Protein AF-A0A0T9UV86-F1 (afdb_monomer_lite)

Foldseek 3Di:
DDPDPFDPWDKDWAPWDWDQFPVRFIWTKTWIAIDGVPDPGPDTWIWI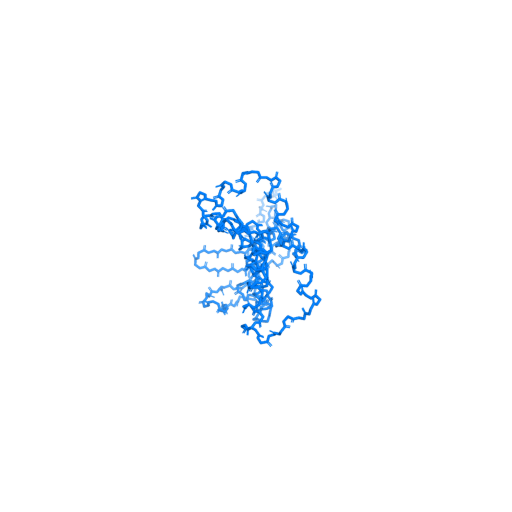DGPVDIQTRDPPDDLVSVLVVQCNCNVHHVSNVVSVVVLVVLLLLLVLLLQLLLCCLAVVDDNVVSLVRSVVSVCVVCVVVVHDDDPVNSVVSSVVSSVSNVVVVVPVVLSVVCNVDVVVSSVVSSVVSSSVVSNVVGD

Organism: Yersinia aleksiciae (NCBI:txid263819)

Structure (mmCIF, N/CA/C/O backbone):
data_AF-A0A0T9UV86-F1
#
_entry.id   AF-A0A0T9UV86-F1
#
loop_
_atom_site.group_PDB
_atom_site.id
_atom_site.type_symbol
_atom_site.label_atom_id
_atom_site.label_alt_id
_atom_site.label_comp_id
_atom_site.label_asym_id
_atom_site.label_entity_id
_atom_site.label_seq_id
_atom_site.pdbx_PDB_ins_code
_atom_site.Cartn_x
_atom_site.Cartn_y
_atom_site.Cartn_z
_atom_site.occupancy
_atom_site.B_iso_or_equiv
_atom_site.auth_seq_id
_atom_site.auth_comp_id
_atom_site.auth_asym_id
_atom_site.auth_atom_id
_atom_site.pdbx_PDB_model_num
ATOM 1 N N . MET A 1 1 ? 1.649 15.597 -60.915 1.00 35.09 1 MET A N 1
ATOM 2 C CA . MET A 1 1 ? 1.216 15.597 -59.502 1.00 35.09 1 MET A CA 1
ATOM 3 C C . MET A 1 1 ? 1.414 14.186 -58.968 1.00 35.09 1 MET A C 1
ATOM 5 O O . MET A 1 1 ? 0.863 13.268 -59.558 1.00 35.09 1 MET A O 1
ATOM 9 N N . ARG A 1 2 ? 2.261 13.985 -57.952 1.00 39.88 2 ARG A N 1
ATOM 10 C CA . ARG A 1 2 ? 2.257 12.760 -57.136 1.00 39.88 2 ARG A CA 1
ATOM 11 C C . ARG A 1 2 ? 1.697 13.168 -55.781 1.00 39.88 2 ARG A C 1
ATOM 13 O O . ARG A 1 2 ? 2.424 13.729 -54.970 1.00 39.88 2 ARG A O 1
ATOM 20 N N . GLU A 1 3 ? 0.402 12.968 -55.598 1.00 45.28 3 GLU A N 1
ATOM 21 C CA . GLU A 1 3 ? -0.202 12.941 -54.270 1.00 45.28 3 GLU A CA 1
ATOM 22 C C . GLU A 1 3 ? 0.056 11.565 -53.642 1.00 45.28 3 GLU A C 1
ATOM 24 O O . GLU A 1 3 ? -0.006 10.547 -54.330 1.00 45.28 3 GLU A O 1
ATOM 29 N N . GLY A 1 4 ? 0.339 11.553 -52.337 1.00 51.69 4 GLY A N 1
ATOM 30 C CA . GLY A 1 4 ? 0.029 10.417 -51.469 1.00 51.69 4 GLY A CA 1
ATOM 31 C C . GLY A 1 4 ? 1.029 9.260 -51.416 1.00 51.69 4 GLY A C 1
ATOM 32 O O . GLY A 1 4 ? 0.649 8.121 -51.658 1.00 51.69 4 GLY A O 1
ATOM 33 N N . MET A 1 5 ? 2.277 9.496 -51.002 1.00 49.81 5 MET A N 1
ATOM 34 C CA . MET A 1 5 ? 2.960 8.475 -50.195 1.00 49.81 5 MET A CA 1
ATOM 35 C C . MET A 1 5 ? 2.739 8.839 -48.729 1.00 49.81 5 MET A C 1
ATOM 37 O O . MET A 1 5 ? 3.365 9.768 -48.225 1.00 49.81 5 MET A O 1
ATOM 41 N N . GLN A 1 6 ? 1.808 8.143 -48.072 1.00 52.91 6 GLN A N 1
ATOM 42 C CA . GLN A 1 6 ? 1.674 8.204 -46.617 1.00 52.91 6 GLN A CA 1
ATOM 43 C C . GLN A 1 6 ? 3.008 7.781 -45.997 1.00 52.91 6 GLN A C 1
ATOM 45 O O . GLN A 1 6 ? 3.562 6.745 -46.373 1.00 52.91 6 GLN A O 1
ATOM 50 N N . ASN A 1 7 ? 3.543 8.589 -45.077 1.00 55.53 7 ASN A N 1
ATOM 51 C CA . ASN A 1 7 ? 4.762 8.226 -44.360 1.00 55.53 7 ASN A CA 1
ATOM 52 C C . ASN A 1 7 ? 4.528 6.888 -43.634 1.00 55.53 7 ASN A C 1
ATOM 54 O O . ASN A 1 7 ? 3.591 6.799 -42.834 1.00 55.53 7 ASN A O 1
ATOM 58 N N . PRO A 1 8 ? 5.340 5.846 -43.889 1.00 60.06 8 PRO A N 1
ATOM 59 C CA . PRO A 1 8 ? 5.166 4.564 -43.227 1.00 60.06 8 PRO A CA 1
ATOM 60 C C . PRO A 1 8 ? 5.366 4.737 -41.721 1.00 60.06 8 PRO A C 1
ATOM 62 O O . PRO A 1 8 ? 6.323 5.381 -41.280 1.00 60.06 8 PRO A O 1
ATOM 65 N N . LYS A 1 9 ? 4.465 4.143 -40.929 1.00 69.19 9 LYS A N 1
ATOM 66 C CA . LYS A 1 9 ? 4.602 4.090 -39.472 1.00 69.19 9 LYS A CA 1
ATOM 67 C C . LYS A 1 9 ? 5.958 3.471 -39.132 1.00 69.19 9 LYS A C 1
ATOM 69 O O . LYS A 1 9 ? 6.187 2.299 -39.426 1.00 69.19 9 LYS A O 1
ATOM 74 N N . THR A 1 10 ? 6.844 4.249 -38.526 1.00 73.88 10 THR A N 1
ATOM 75 C CA . THR A 1 10 ? 8.183 3.797 -38.143 1.00 73.88 10 THR A CA 1
ATOM 76 C C . THR A 1 10 ? 8.214 3.582 -36.637 1.00 73.88 10 THR A C 1
ATOM 78 O O . THR A 1 10 ? 7.784 4.444 -35.874 1.00 73.88 10 THR A O 1
ATOM 81 N N . VAL A 1 11 ? 8.690 2.412 -36.207 1.00 80.00 11 VAL A N 1
ATOM 82 C CA . VAL A 1 11 ? 8.881 2.079 -34.791 1.00 80.00 11 VAL A CA 1
ATOM 83 C C . VAL A 1 11 ? 10.372 1.907 -34.543 1.00 80.00 11 VAL A C 1
ATOM 85 O O . VAL A 1 11 ? 11.020 1.075 -35.173 1.00 80.00 11 VAL A O 1
ATOM 88 N N . GLU A 1 12 ? 10.917 2.698 -33.628 1.00 85.75 12 GLU A N 1
ATOM 89 C CA . GLU A 1 12 ? 12.321 2.641 -33.236 1.00 85.75 12 GLU A CA 1
ATOM 90 C C . GLU A 1 12 ? 12.443 2.235 -31.774 1.00 85.75 12 GLU A C 1
ATOM 92 O O . GLU A 1 12 ? 11.820 2.846 -30.910 1.00 85.75 12 GLU A O 1
ATOM 97 N N . TYR A 1 13 ? 13.305 1.262 -31.490 1.00 87.25 13 TYR A N 1
ATOM 98 C CA . TYR A 1 13 ? 13.643 0.860 -30.129 1.00 87.25 13 TYR A CA 1
ATOM 99 C C . TYR A 1 13 ? 15.094 1.204 -29.809 1.00 87.25 13 TYR A C 1
ATOM 101 O O . TYR A 1 13 ? 15.971 1.086 -30.667 1.00 87.25 13 TYR A O 1
ATOM 109 N N . ARG A 1 14 ? 15.365 1.613 -28.567 1.00 90.81 14 ARG A N 1
ATOM 110 C CA . ARG A 1 14 ? 16.724 1.864 -28.064 1.00 90.81 14 ARG A CA 1
ATOM 111 C C . ARG A 1 14 ? 16.861 1.437 -26.610 1.00 90.81 14 ARG A C 1
ATOM 113 O O . ARG A 1 14 ? 15.871 1.353 -25.886 1.00 90.81 14 ARG A O 1
ATOM 120 N N . SER A 1 15 ? 18.109 1.205 -26.197 1.00 88.12 15 SER A N 1
ATOM 121 C CA . SER A 1 15 ? 18.471 0.861 -24.815 1.00 88.12 15 SER A CA 1
ATOM 122 C C . SER A 1 15 ? 17.723 -0.367 -24.281 1.00 88.12 15 SER A C 1
ATOM 124 O O . SER A 1 15 ? 17.324 -0.375 -23.121 1.00 88.12 15 SER A O 1
ATOM 126 N N . ILE A 1 16 ? 17.511 -1.377 -25.136 1.00 92.38 16 ILE A N 1
ATOM 127 C CA . ILE A 1 16 ? 16.833 -2.614 -24.743 1.00 92.38 16 ILE A CA 1
ATOM 128 C C . ILE A 1 16 ? 17.744 -3.402 -23.801 1.00 92.38 16 ILE A C 1
ATOM 130 O O . ILE A 1 16 ? 18.878 -3.720 -24.157 1.00 92.38 16 ILE A O 1
ATOM 134 N N . THR A 1 17 ? 17.237 -3.727 -22.619 1.00 94.56 17 THR A N 1
ATOM 135 C CA . THR A 1 17 ? 17.912 -4.573 -21.637 1.00 94.56 17 THR A CA 1
ATOM 136 C C . THR A 1 17 ? 16.894 -5.433 -20.912 1.00 94.56 17 THR A C 1
ATOM 138 O O . THR A 1 17 ? 15.779 -4.993 -20.643 1.00 94.56 17 THR A O 1
ATOM 141 N N . GLU A 1 18 ? 17.286 -6.646 -20.552 1.00 95.12 18 GLU A N 1
ATOM 142 C CA . GLU A 1 18 ? 16.517 -7.454 -19.613 1.00 95.12 18 GLU A CA 1
ATOM 143 C C . GLU A 1 18 ? 16.897 -7.071 -18.184 1.00 95.12 18 GLU A C 1
ATOM 145 O O . GLU A 1 18 ? 18.075 -6.888 -17.860 1.00 95.12 18 GLU A O 1
ATOM 150 N N . VAL A 1 19 ? 15.892 -6.923 -17.329 1.00 93.88 19 VAL A N 1
ATOM 151 C CA . VAL A 1 19 ? 16.042 -6.630 -15.906 1.00 93.88 19 VAL A CA 1
ATOM 152 C C . VAL A 1 19 ? 15.172 -7.603 -15.137 1.00 93.88 19 VAL A C 1
ATOM 154 O O . VAL A 1 19 ? 13.998 -7.762 -15.438 1.00 93.88 19 VAL A O 1
ATOM 157 N N . THR A 1 20 ? 15.742 -8.253 -14.127 1.00 93.62 20 THR A N 1
ATOM 158 C CA . THR A 1 20 ? 14.957 -9.022 -13.156 1.00 93.62 20 THR A CA 1
ATOM 159 C C . THR A 1 20 ? 14.763 -8.169 -11.916 1.00 93.62 20 THR A C 1
ATOM 161 O O . THR A 1 20 ? 15.749 -7.737 -11.306 1.00 93.62 20 THR A O 1
ATOM 164 N N . ASN A 1 21 ? 13.505 -7.900 -11.582 1.00 92.44 21 ASN A N 1
ATOM 165 C CA . ASN A 1 21 ? 13.144 -7.105 -10.418 1.00 92.44 21 ASN A CA 1
ATOM 166 C C . ASN A 1 21 ? 13.374 -7.896 -9.115 1.00 92.44 21 ASN A C 1
ATOM 168 O O . ASN A 1 21 ? 13.683 -9.091 -9.114 1.00 92.44 21 ASN A O 1
ATOM 172 N N . SER A 1 22 ? 13.213 -7.235 -7.976 1.00 90.31 22 SER A N 1
ATOM 173 C CA . SER A 1 22 ? 13.389 -7.824 -6.643 1.00 90.31 22 SER A CA 1
ATOM 174 C C . SER A 1 22 ? 12.413 -8.962 -6.319 1.00 90.31 22 SER A C 1
ATOM 176 O O . SER A 1 22 ? 12.696 -9.758 -5.425 1.00 90.31 22 SER A O 1
ATOM 178 N N . THR A 1 23 ? 11.304 -9.085 -7.056 1.00 88.75 23 THR A N 1
ATOM 179 C CA . THR A 1 23 ? 10.340 -10.193 -6.924 1.00 88.75 23 THR A CA 1
ATOM 180 C C . THR A 1 23 ? 10.654 -11.392 -7.822 1.00 88.75 23 THR A C 1
ATOM 182 O O . THR A 1 23 ? 9.964 -12.405 -7.740 1.00 88.75 23 THR A O 1
ATOM 185 N N . GLY A 1 24 ? 11.704 -11.312 -8.647 1.00 90.00 24 GLY A N 1
ATOM 186 C CA . GLY A 1 24 ? 12.115 -12.383 -9.558 1.00 90.00 24 GLY A CA 1
ATOM 187 C C . GLY A 1 24 ? 11.412 -12.368 -10.917 1.00 90.00 24 GLY A C 1
ATOM 188 O O . GLY A 1 24 ? 11.592 -13.303 -11.691 1.00 90.00 24 GLY A O 1
ATOM 189 N N . GLU A 1 25 ? 10.638 -11.327 -11.228 1.00 91.56 25 GLU A N 1
ATOM 190 C CA . GLU A 1 25 ? 10.015 -11.158 -12.540 1.00 91.56 25 GLU A CA 1
ATOM 191 C C . GLU A 1 25 ? 10.989 -10.470 -13.506 1.00 91.56 25 GLU A C 1
ATOM 193 O O . GLU A 1 25 ? 11.594 -9.444 -13.177 1.00 91.56 25 GLU A O 1
ATOM 198 N N . THR A 1 26 ? 11.154 -11.048 -14.698 1.00 94.00 26 THR A N 1
ATOM 199 C CA . THR A 1 26 ? 12.033 -10.519 -15.745 1.00 94.00 26 THR A CA 1
ATOM 200 C C . THR A 1 26 ? 11.249 -9.639 -16.715 1.00 94.00 26 THR A C 1
ATOM 202 O O . THR A 1 26 ? 10.304 -10.088 -17.359 1.00 94.00 26 THR A O 1
ATOM 205 N N . PHE A 1 27 ? 11.693 -8.393 -16.854 1.00 94.06 27 PHE A N 1
ATOM 206 C CA . PHE A 1 27 ? 11.168 -7.404 -17.784 1.00 94.06 27 PHE A CA 1
ATOM 207 C C . PHE A 1 27 ? 12.191 -7.081 -18.870 1.00 94.06 27 PHE A C 1
ATOM 209 O O . PHE A 1 27 ? 13.369 -6.859 -18.592 1.00 94.06 27 PHE A O 1
ATOM 216 N N . VAL A 1 28 ? 11.726 -6.972 -20.110 1.00 94.62 28 VAL A N 1
ATOM 217 C CA . VAL A 1 28 ? 12.435 -6.283 -21.187 1.00 94.62 28 VAL A CA 1
ATOM 218 C C . VAL A 1 28 ? 12.139 -4.793 -21.050 1.00 94.62 28 VAL A C 1
ATOM 220 O O . VAL A 1 28 ? 11.017 -4.341 -21.277 1.00 94.62 28 VAL A O 1
ATOM 223 N N . CYS A 1 29 ? 13.156 -4.036 -20.671 1.00 94.19 29 CYS A N 1
ATOM 224 C CA . CYS A 1 29 ? 13.120 -2.593 -20.509 1.00 94.19 29 CYS A CA 1
ATOM 225 C C . CYS A 1 29 ? 13.720 -1.919 -21.737 1.00 94.19 29 CYS A C 1
ATOM 227 O O . CYS A 1 29 ? 14.690 -2.415 -22.307 1.00 94.19 29 CYS A O 1
ATOM 229 N N . GLY A 1 30 ? 13.216 -0.753 -22.116 1.00 92.44 30 GLY A N 1
ATOM 230 C CA . GLY A 1 30 ? 13.852 0.049 -23.153 1.00 92.44 30 GLY A CA 1
ATOM 231 C C . GLY A 1 30 ? 13.129 1.358 -23.380 1.00 92.44 30 GLY A C 1
ATOM 232 O O . GLY A 1 30 ? 12.333 1.802 -22.554 1.00 92.44 30 GLY A O 1
ATOM 233 N N . LYS A 1 31 ? 13.403 1.987 -24.519 1.00 90.44 31 LYS A N 1
ATOM 234 C CA . LYS A 1 31 ? 12.606 3.108 -25.007 1.00 90.44 31 LYS A CA 1
ATOM 235 C C . LYS A 1 31 ? 12.118 2.835 -26.415 1.00 90.44 31 LYS A C 1
ATOM 237 O O . LYS A 1 31 ? 12.865 2.278 -27.221 1.00 90.44 31 LYS A O 1
ATOM 242 N N . VAL A 1 32 ? 10.894 3.248 -26.708 1.00 87.62 32 VAL A N 1
ATOM 243 C CA . VAL A 1 32 ? 10.278 3.140 -28.029 1.00 87.62 32 VAL A CA 1
ATOM 244 C C . VAL A 1 32 ? 9.909 4.527 -28.539 1.00 87.62 32 VAL A C 1
ATOM 246 O O . VAL A 1 32 ? 9.567 5.410 -27.761 1.00 87.62 32 VAL A O 1
ATOM 249 N N . ARG A 1 33 ? 9.986 4.725 -29.848 1.00 84.88 33 ARG A N 1
ATOM 250 C CA . ARG A 1 33 ? 9.438 5.888 -30.543 1.00 84.88 33 ARG A CA 1
ATOM 251 C C . ARG A 1 33 ? 8.598 5.402 -31.713 1.00 84.88 33 ARG A C 1
ATOM 253 O O . ARG A 1 33 ? 9.043 4.521 -32.448 1.00 84.88 33 ARG A O 1
ATOM 260 N N . ILE A 1 34 ? 7.411 5.976 -31.891 1.00 77.25 34 ILE A N 1
ATOM 261 C CA . ILE A 1 34 ? 6.492 5.638 -32.981 1.00 77.25 34 ILE A CA 1
ATOM 262 C C . ILE A 1 34 ? 6.202 6.911 -33.781 1.00 77.25 34 ILE A C 1
ATOM 264 O O . ILE A 1 34 ? 5.578 7.823 -33.256 1.00 77.25 34 ILE A O 1
ATOM 268 N N . THR A 1 35 ? 6.615 6.968 -35.049 1.00 72.50 35 THR A N 1
ATOM 269 C CA . THR A 1 35 ? 6.365 8.112 -35.946 1.00 72.50 35 THR A CA 1
ATOM 270 C C . THR A 1 35 ? 5.416 7.729 -37.093 1.00 72.50 35 THR A C 1
ATOM 272 O O . THR A 1 35 ? 5.603 6.692 -37.727 1.00 72.50 35 THR A O 1
ATOM 275 N N . GLY A 1 36 ? 4.380 8.536 -37.367 1.00 66.19 36 GLY A N 1
ATOM 276 C CA . GLY A 1 36 ? 3.383 8.339 -38.440 1.00 66.19 36 GLY A CA 1
ATOM 277 C C . GLY A 1 36 ? 2.294 9.433 -38.485 1.00 66.19 36 GLY A C 1
ATOM 278 O O . GLY A 1 36 ? 2.266 10.311 -37.624 1.00 66.19 36 GLY A O 1
ATOM 279 N N . GLU A 1 37 ? 1.389 9.403 -39.479 1.00 50.59 37 GLU A N 1
ATOM 280 C CA . GLU A 1 37 ? 0.230 10.322 -39.523 1.00 50.59 37 GLU A CA 1
ATOM 281 C C . GLU A 1 37 ? -0.612 10.145 -38.245 1.00 50.59 37 GLU A C 1
ATOM 283 O O . GLU A 1 37 ? -1.088 9.048 -37.955 1.00 50.59 37 GLU A O 1
ATOM 288 N N . ASN A 1 38 ? -0.766 11.230 -37.479 1.00 52.84 38 ASN A N 1
ATOM 289 C CA . ASN A 1 38 ? -1.413 11.326 -36.159 1.00 52.84 38 ASN A CA 1
ATOM 290 C C . ASN A 1 38 ? -0.590 10.903 -34.923 1.00 52.84 38 ASN A C 1
ATOM 292 O O . ASN A 1 38 ? -1.129 10.959 -33.819 1.00 52.84 38 ASN A O 1
ATOM 296 N N . SER A 1 39 ? 0.697 10.542 -35.034 1.00 52.81 39 SER A N 1
ATOM 297 C CA . SER A 1 39 ? 1.534 10.347 -33.835 1.00 52.81 39 SER A CA 1
ATOM 298 C C . SER A 1 39 ? 2.063 11.693 -33.327 1.00 52.81 39 SER A C 1
ATOM 300 O O . SER A 1 39 ? 2.908 12.308 -33.977 1.00 52.81 39 SER A O 1
ATOM 302 N N . GLN A 1 40 ? 1.592 12.152 -32.166 1.00 53.91 40 GLN A N 1
ATOM 303 C CA . GLN A 1 40 ? 2.123 13.358 -31.512 1.00 53.91 40 GLN A CA 1
ATOM 304 C C . GLN A 1 40 ? 3.459 13.113 -30.783 1.00 53.91 40 GLN A C 1
ATOM 306 O O . GLN A 1 40 ? 4.128 14.066 -30.391 1.00 53.91 40 GLN A O 1
ATOM 311 N N . GLU A 1 41 ? 3.882 11.856 -30.623 1.00 57.72 41 GLU A N 1
ATOM 312 C CA . GLU A 1 41 ? 5.073 11.504 -29.846 1.00 57.72 41 GLU A CA 1
ATOM 313 C C . GLU A 1 41 ? 6.339 11.474 -30.720 1.00 57.72 41 GLU A C 1
ATOM 315 O O . GLU A 1 41 ? 6.679 10.476 -31.355 1.00 57.72 41 GLU A O 1
ATOM 320 N N . ALA A 1 42 ? 7.062 12.597 -30.752 1.00 62.12 42 ALA A N 1
ATOM 321 C CA . ALA A 1 42 ? 8.379 12.697 -31.392 1.00 62.12 42 ALA A CA 1
ATOM 322 C C . ALA A 1 42 ? 9.524 12.112 -30.532 1.00 62.12 42 ALA A C 1
ATOM 324 O O . ALA A 1 42 ? 10.641 11.916 -31.030 1.00 62.12 42 ALA A O 1
ATOM 325 N N . ASP A 1 43 ? 9.243 11.809 -29.262 1.00 75.38 43 ASP A N 1
ATOM 326 C CA . ASP A 1 43 ? 10.223 11.410 -28.257 1.00 75.38 43 ASP A CA 1
ATOM 327 C C . ASP A 1 43 ? 10.246 9.899 -27.999 1.00 75.38 43 ASP A C 1
ATOM 329 O O . ASP A 1 43 ? 9.313 9.155 -28.289 1.00 75.38 43 ASP A O 1
ATOM 333 N N . PHE A 1 44 ? 11.368 9.437 -27.447 1.00 83.88 44 PHE A N 1
ATOM 334 C CA . PHE A 1 44 ? 11.522 8.066 -26.975 1.00 83.88 44 PHE A CA 1
ATOM 335 C C . PHE A 1 44 ? 10.849 7.901 -25.608 1.00 83.88 44 PHE A C 1
ATOM 337 O O . PHE A 1 44 ? 11.387 8.374 -24.602 1.00 83.88 44 PHE A O 1
ATOM 344 N N . ILE A 1 45 ? 9.733 7.176 -25.558 1.00 86.31 45 ILE A N 1
ATOM 345 C CA . ILE A 1 45 ? 9.030 6.845 -24.315 1.00 86.31 45 ILE A CA 1
ATOM 346 C C . ILE A 1 45 ? 9.606 5.564 -23.694 1.00 86.31 45 ILE A C 1
ATOM 348 O O . ILE A 1 45 ? 9.859 4.593 -24.417 1.00 86.31 45 ILE A O 1
ATOM 352 N N . PRO A 1 46 ? 9.860 5.523 -22.375 1.00 89.81 46 PRO A N 1
ATOM 353 C CA . PRO A 1 46 ? 10.251 4.289 -21.704 1.00 89.81 46 PRO 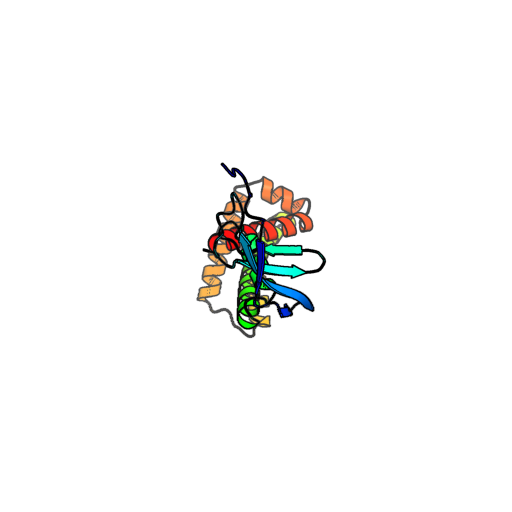A CA 1
ATOM 354 C C . PRO A 1 46 ? 9.171 3.212 -21.830 1.00 89.81 46 PRO A C 1
ATOM 356 O O . PRO A 1 46 ? 7.982 3.518 -21.835 1.00 89.81 46 PRO A O 1
ATOM 359 N N . PHE A 1 47 ? 9.570 1.947 -21.903 1.00 90.25 47 PHE A N 1
ATOM 360 C CA . PHE A 1 47 ? 8.646 0.823 -21.814 1.00 90.25 47 PHE A CA 1
ATOM 361 C C . PHE A 1 47 ? 9.232 -0.311 -20.977 1.00 90.25 47 PHE A C 1
ATOM 363 O O . PHE A 1 47 ? 10.452 -0.467 -20.879 1.00 90.25 47 PHE A O 1
ATOM 370 N N . ALA A 1 48 ? 8.338 -1.110 -20.406 1.00 92.69 48 ALA A N 1
ATOM 371 C CA . ALA A 1 48 ? 8.643 -2.379 -19.767 1.00 92.69 48 ALA A CA 1
ATOM 372 C C . ALA A 1 48 ? 7.685 -3.445 -20.299 1.00 92.69 48 ALA A C 1
ATOM 374 O O . ALA A 1 48 ? 6.474 -3.229 -20.337 1.00 92.69 48 ALA A O 1
ATOM 375 N N . TYR A 1 49 ? 8.217 -4.591 -20.704 1.00 91.31 49 TYR A N 1
ATOM 376 C CA . TYR A 1 49 ? 7.440 -5.721 -21.203 1.00 91.31 49 TYR A CA 1
ATOM 377 C C . TYR A 1 49 ? 7.818 -7.006 -20.463 1.00 91.31 49 TYR A C 1
ATOM 379 O O . TYR A 1 49 ? 8.992 -7.312 -20.299 1.00 91.31 49 TYR A O 1
ATOM 387 N N . THR A 1 50 ? 6.812 -7.765 -20.052 1.00 89.81 50 THR A N 1
ATOM 388 C CA . THR A 1 50 ? 6.885 -9.132 -19.513 1.00 89.81 50 THR A CA 1
ATOM 389 C C . THR A 1 50 ? 5.865 -9.984 -20.273 1.00 89.81 50 THR A C 1
ATOM 391 O O . THR A 1 50 ? 4.987 -9.447 -20.953 1.00 89.81 50 THR A O 1
ATOM 394 N N . GLN A 1 51 ? 5.920 -11.311 -20.144 1.00 80.44 51 GLN A N 1
ATOM 395 C CA . GLN A 1 51 ? 5.041 -12.245 -20.865 1.00 80.44 51 GLN A CA 1
ATOM 396 C C . GLN A 1 51 ? 3.540 -11.907 -20.745 1.00 80.44 51 GLN A C 1
ATOM 398 O O . GLN A 1 51 ? 2.758 -12.221 -21.643 1.00 80.44 51 GLN A O 1
ATOM 403 N N . HIS A 1 52 ? 3.130 -11.259 -19.653 1.00 79.81 52 HIS A N 1
ATOM 404 C CA . HIS A 1 52 ? 1.728 -10.970 -19.348 1.00 79.81 52 HIS A CA 1
ATOM 405 C C . HIS A 1 52 ? 1.354 -9.485 -19.410 1.00 79.81 52 HIS A C 1
ATOM 407 O O . HIS A 1 52 ? 0.189 -9.150 -19.198 1.00 79.81 52 HIS A O 1
ATOM 413 N N . LYS A 1 53 ? 2.310 -8.581 -19.658 1.00 82.62 53 LYS A N 1
ATOM 414 C CA . LYS A 1 53 ? 2.076 -7.143 -19.482 1.00 82.62 53 LYS A CA 1
ATOM 415 C C . LYS A 1 53 ? 3.055 -6.293 -20.278 1.00 82.62 53 LYS A C 1
ATOM 417 O O . LYS A 1 53 ? 4.246 -6.574 -20.322 1.00 82.62 53 LYS A O 1
ATOM 422 N N . THR A 1 54 ? 2.547 -5.208 -20.852 1.00 85.44 54 THR A N 1
ATOM 423 C CA . THR A 1 54 ? 3.364 -4.137 -21.435 1.00 85.44 54 THR A CA 1
ATOM 424 C C . THR A 1 54 ? 2.973 -2.821 -20.781 1.00 85.44 54 THR A C 1
ATOM 426 O O . THR A 1 54 ? 1.786 -2.551 -20.627 1.00 85.44 54 THR A O 1
ATOM 429 N N . ILE A 1 55 ? 3.958 -2.016 -20.394 1.00 85.88 55 ILE A N 1
ATOM 430 C CA . ILE A 1 55 ? 3.780 -0.703 -19.770 1.00 85.88 55 ILE A CA 1
ATOM 431 C C . ILE A 1 55 ? 4.571 0.311 -20.596 1.00 85.88 55 ILE A C 1
ATOM 433 O O . ILE A 1 55 ? 5.764 0.109 -20.810 1.00 85.88 55 ILE A O 1
ATOM 437 N N . TYR A 1 56 ? 3.931 1.394 -21.037 1.00 82.00 56 TYR A N 1
ATOM 438 C CA . TYR A 1 56 ? 4.563 2.488 -21.786 1.00 82.00 56 TYR A CA 1
ATOM 439 C C . TYR A 1 56 ? 4.518 3.769 -20.972 1.00 82.00 56 TYR A C 1
ATOM 441 O O . TYR A 1 56 ? 3.434 4.242 -20.691 1.00 82.00 56 TYR A O 1
ATOM 449 N N . VAL A 1 57 ? 5.653 4.366 -20.624 1.00 77.94 57 VAL A N 1
ATOM 450 C CA . VAL A 1 57 ? 5.719 5.589 -19.813 1.00 77.94 57 VAL A CA 1
ATOM 451 C C . VAL A 1 57 ? 5.574 6.833 -20.680 1.00 77.94 57 VAL A C 1
ATOM 453 O O . VAL A 1 57 ?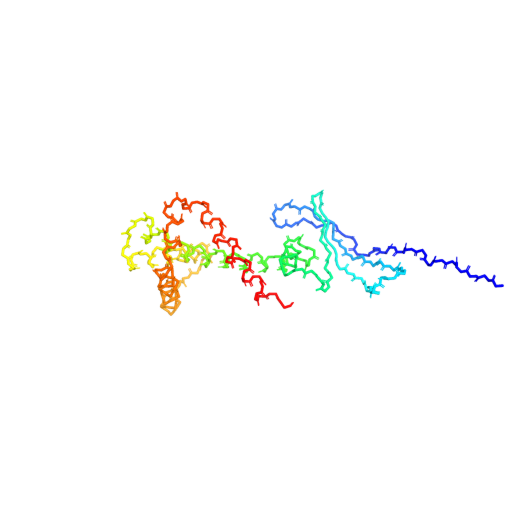 6.539 7.556 -20.919 1.00 77.94 57 VAL A O 1
ATOM 456 N N . SER A 1 58 ? 4.356 7.081 -21.157 1.00 73.88 58 SER A N 1
ATOM 457 C CA . SER A 1 58 ? 3.968 8.367 -21.742 1.00 73.88 58 SER A CA 1
ATOM 458 C C . SER A 1 58 ? 3.430 9.324 -20.668 1.00 73.88 58 SER A C 1
ATOM 460 O O . SER A 1 58 ? 3.191 8.942 -19.513 1.00 73.88 58 SER A O 1
ATOM 462 N N . SER A 1 59 ? 3.232 10.594 -21.036 1.00 65.50 59 SER A N 1
ATOM 463 C CA . SER A 1 59 ? 2.546 11.578 -20.184 1.00 65.50 59 SER A CA 1
ATOM 464 C C . SER A 1 59 ? 1.174 11.087 -19.722 1.00 65.50 59 SER A C 1
ATOM 466 O O . SER A 1 59 ? 0.776 11.382 -18.591 1.00 65.50 59 SER A O 1
ATOM 468 N N . ASP A 1 60 ? 0.521 10.293 -20.570 1.00 67.06 60 ASP A N 1
ATOM 469 C CA . ASP A 1 60 ? -0.887 9.913 -20.483 1.00 67.06 60 ASP A CA 1
ATOM 470 C C . ASP A 1 60 ? -1.126 8.676 -19.610 1.00 67.06 60 ASP A C 1
ATOM 472 O O . ASP A 1 60 ? -2.275 8.316 -19.357 1.00 67.06 60 ASP A O 1
ATOM 476 N N . LEU A 1 61 ? -0.060 8.040 -19.107 1.00 68.12 61 LEU A N 1
ATOM 477 C CA . LEU A 1 61 ? -0.197 6.965 -18.130 1.00 68.12 61 LEU A CA 1
ATOM 478 C C . LEU A 1 61 ? -0.939 7.430 -16.881 1.00 68.12 61 LEU A C 1
ATOM 480 O O . LEU A 1 61 ? -0.598 8.458 -16.273 1.00 68.12 61 LEU A O 1
ATOM 484 N N . SER A 1 62 ? -1.835 6.567 -16.404 1.00 77.31 62 SER A N 1
ATOM 485 C CA . SER A 1 62 ? -2.367 6.693 -15.055 1.00 77.31 62 SER A CA 1
ATOM 486 C C . SER A 1 62 ? -1.230 6.617 -14.032 1.00 77.31 62 SER A C 1
ATOM 488 O O . SER A 1 62 ? -0.186 5.983 -14.234 1.00 77.31 62 SER A O 1
ATOM 490 N N . LYS A 1 63 ? -1.416 7.255 -12.876 1.00 80.94 63 LYS A N 1
ATOM 491 C CA . LYS A 1 63 ? -0.414 7.203 -11.803 1.00 80.94 63 LYS A CA 1
ATOM 492 C C . LYS A 1 63 ? -0.203 5.775 -11.297 1.00 80.94 63 LYS A C 1
ATOM 494 O O . LYS A 1 63 ? 0.913 5.428 -10.920 1.00 80.94 63 LYS A O 1
ATOM 499 N N . ASN A 1 64 ? -1.227 4.926 -11.363 1.00 78.50 64 ASN A N 1
ATOM 500 C CA . ASN A 1 64 ? -1.096 3.499 -11.072 1.00 78.50 64 ASN A CA 1
ATOM 501 C C . ASN A 1 64 ? -0.136 2.802 -12.037 1.00 78.50 64 ASN A C 1
ATOM 503 O O . ASN A 1 64 ? 0.777 2.127 -11.578 1.00 78.50 64 ASN A O 1
ATOM 507 N N . GLU A 1 65 ? -0.244 3.032 -13.341 1.00 80.50 65 GLU A N 1
ATOM 508 C CA . GLU A 1 65 ? 0.688 2.440 -14.310 1.00 80.50 65 GLU A CA 1
ATOM 509 C C . GLU A 1 65 ? 2.116 2.979 -14.137 1.00 80.50 65 GLU A C 1
ATOM 511 O O . GLU A 1 65 ? 3.081 2.220 -14.232 1.00 80.50 65 GLU A O 1
ATOM 516 N N . LYS A 1 66 ? 2.277 4.264 -13.784 1.00 83.31 66 LYS A N 1
ATOM 517 C CA . LYS A 1 66 ? 3.590 4.833 -13.410 1.00 83.31 66 LYS A CA 1
ATOM 518 C C . LYS A 1 66 ? 4.161 4.164 -12.153 1.00 83.31 66 LYS A C 1
ATOM 520 O O . LYS A 1 66 ? 5.358 3.892 -12.081 1.00 83.31 66 LYS A O 1
ATOM 525 N N . SER A 1 67 ? 3.314 3.885 -11.161 1.00 84.75 67 SER A N 1
ATOM 526 C CA . SER A 1 67 ? 3.683 3.140 -9.951 1.00 84.75 67 SER A CA 1
ATOM 527 C C . SER A 1 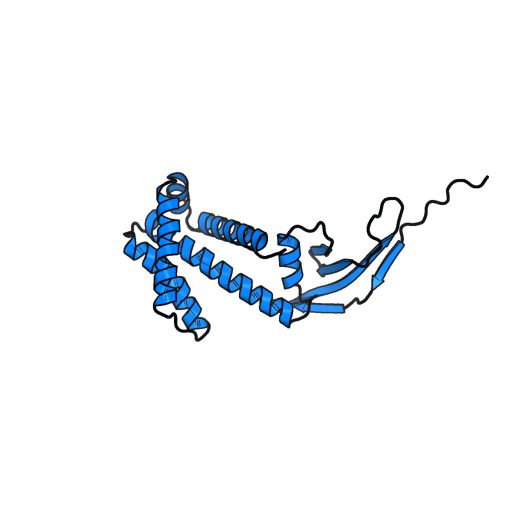67 ? 4.115 1.712 -10.280 1.00 84.75 67 SER A C 1
ATOM 529 O O . SER A 1 67 ? 5.111 1.237 -9.743 1.00 84.75 67 SER A O 1
ATOM 531 N N . GLU A 1 68 ? 3.406 1.032 -11.177 1.00 87.81 68 GLU A N 1
ATOM 532 C CA . GLU A 1 68 ? 3.745 -0.322 -11.609 1.00 87.81 68 GLU A CA 1
ATOM 533 C C . GLU A 1 68 ? 5.043 -0.355 -12.414 1.00 87.81 68 GLU A C 1
ATOM 535 O O . GLU A 1 68 ? 5.867 -1.237 -12.188 1.00 87.81 68 GLU A O 1
ATOM 540 N N . TYR A 1 69 ? 5.280 0.635 -13.279 1.00 89.50 69 TYR A N 1
ATOM 541 C CA . TYR A 1 69 ? 6.540 0.761 -14.007 1.00 89.50 69 TYR A CA 1
ATOM 542 C C . TYR A 1 69 ? 7.746 0.840 -13.060 1.00 89.50 69 TYR A C 1
ATOM 544 O O . TYR A 1 69 ? 8.745 0.157 -13.276 1.00 89.50 69 TYR A O 1
ATOM 552 N N . ARG A 1 70 ? 7.647 1.587 -11.953 1.00 90.00 70 ARG A N 1
ATOM 553 C CA . ARG A 1 70 ? 8.714 1.673 -10.934 1.00 90.00 70 ARG A CA 1
ATOM 554 C C . ARG A 1 70 ? 9.066 0.327 -10.292 1.00 90.00 70 ARG A C 1
ATOM 556 O O . ARG A 1 70 ? 10.181 0.166 -9.805 1.00 90.00 70 ARG A O 1
ATOM 563 N N . LEU A 1 71 ? 8.144 -0.638 -10.295 1.00 91.31 71 LEU A N 1
ATOM 564 C CA . LEU A 1 71 ? 8.343 -1.982 -9.729 1.00 91.31 71 LEU A CA 1
ATOM 565 C C . LEU A 1 71 ? 8.984 -2.972 -10.710 1.00 91.31 71 LEU A C 1
ATOM 567 O O . LEU A 1 71 ? 9.320 -4.090 -10.324 1.00 91.31 71 LEU A O 1
ATOM 571 N N . THR A 1 72 ? 9.171 -2.578 -11.969 1.00 92.06 72 THR A N 1
ATOM 572 C CA . THR A 1 72 ? 9.775 -3.433 -13.008 1.00 92.06 72 THR A CA 1
ATOM 573 C C . THR A 1 72 ? 11.299 -3.524 -12.901 1.00 92.06 72 THR A C 1
ATOM 575 O O . THR A 1 72 ? 11.912 -4.390 -13.517 1.00 92.06 72 THR A O 1
ATOM 578 N N . GLY A 1 73 ? 11.932 -2.611 -12.157 1.00 91.81 73 GLY A N 1
ATOM 579 C CA . GLY A 1 73 ? 13.389 -2.469 -12.115 1.00 91.81 73 GLY A CA 1
ATOM 580 C C . GLY A 1 73 ? 13.985 -1.698 -13.302 1.00 91.81 73 GLY A C 1
ATOM 581 O O . GLY A 1 73 ? 15.181 -1.405 -13.286 1.00 91.81 73 GLY A O 1
ATOM 582 N N . CYS A 1 74 ? 13.183 -1.300 -14.300 1.00 91.88 74 CYS A N 1
ATOM 583 C CA . CYS A 1 74 ? 13.664 -0.589 -15.492 1.00 91.88 74 CYS A CA 1
ATOM 584 C C . CYS A 1 74 ? 14.281 0.793 -15.198 1.00 91.88 74 CYS A C 1
ATOM 586 O O . CYS A 1 74 ? 15.085 1.288 -15.985 1.00 91.88 74 CYS A O 1
ATOM 588 N N . GLU A 1 75 ? 13.946 1.411 -14.060 1.00 90.56 75 GLU A N 1
ATOM 589 C CA . GLU A 1 75 ? 14.559 2.663 -13.576 1.00 90.56 75 GLU A CA 1
ATOM 590 C C . GLU A 1 75 ? 15.795 2.431 -12.687 1.00 90.56 75 GLU A C 1
ATOM 592 O O . GLU A 1 75 ? 16.315 3.366 -12.072 1.00 90.56 75 GLU A O 1
ATOM 597 N N . GLY A 1 76 ? 16.262 1.184 -12.601 1.00 91.75 76 GLY A N 1
ATOM 598 C CA . GLY A 1 76 ? 17.362 0.754 -11.749 1.00 91.75 76 GLY A CA 1
ATOM 599 C C . GLY A 1 76 ? 16.902 0.209 -10.396 1.00 91.75 76 GLY A C 1
ATOM 600 O O . GLY A 1 76 ? 15.861 0.584 -9.854 1.00 91.75 76 GLY A O 1
ATOM 601 N N . LYS A 1 77 ? 17.731 -0.673 -9.822 1.00 89.88 77 LYS A N 1
ATOM 602 C CA . LYS A 1 77 ? 17.444 -1.375 -8.559 1.00 89.88 77 LYS A CA 1
ATOM 603 C C . LYS A 1 77 ? 17.226 -0.433 -7.373 1.00 89.88 77 LYS A C 1
ATOM 605 O O . LYS A 1 77 ? 16.423 -0.734 -6.499 1.00 89.88 77 LYS A O 1
ATOM 610 N N . GLU A 1 78 ? 17.932 0.695 -7.326 1.00 90.75 78 GLU A N 1
ATOM 611 C CA . GLU A 1 78 ? 17.777 1.676 -6.243 1.00 90.75 78 GLU A CA 1
ATOM 612 C C . GLU A 1 78 ? 16.413 2.375 -6.297 1.00 90.75 78 GLU A C 1
ATOM 614 O O . GLU A 1 78 ? 15.745 2.502 -5.269 1.00 90.75 78 GLU A O 1
ATOM 619 N N . SER A 1 79 ? 15.973 2.771 -7.496 1.00 89.38 79 SER A N 1
ATOM 620 C CA . SER A 1 79 ? 14.652 3.365 -7.736 1.00 89.38 79 SER A CA 1
ATOM 621 C C . SER A 1 79 ? 13.539 2.384 -7.370 1.00 89.38 79 SER A C 1
ATOM 623 O O . SER A 1 79 ? 12.616 2.735 -6.633 1.00 89.38 79 SER A O 1
ATOM 625 N N . GLU A 1 80 ? 13.677 1.131 -7.808 1.00 93.38 80 GLU A N 1
ATOM 626 C CA . GLU A 1 80 ? 12.757 0.040 -7.488 1.00 93.38 80 GLU A CA 1
ATOM 627 C C . GLU A 1 80 ? 12.668 -0.193 -5.971 1.00 93.38 80 GLU A C 1
ATOM 629 O O . GLU A 1 80 ? 11.583 -0.151 -5.389 1.00 93.38 80 GLU A O 1
ATOM 634 N N . ALA A 1 81 ? 13.811 -0.360 -5.297 1.00 90.25 81 ALA A N 1
ATOM 635 C CA . ALA A 1 81 ? 13.873 -0.583 -3.854 1.00 90.25 81 ALA A CA 1
ATOM 636 C C . ALA A 1 81 ? 13.291 0.598 -3.055 1.00 90.25 81 ALA A C 1
ATOM 638 O O . ALA A 1 81 ? 12.570 0.401 -2.072 1.00 90.25 81 ALA A O 1
ATOM 639 N N . SER A 1 82 ? 13.565 1.832 -3.484 1.00 89.44 82 SER A N 1
ATOM 640 C CA . SER A 1 82 ? 12.992 3.046 -2.892 1.00 89.44 82 SER A CA 1
ATOM 641 C C . SER A 1 82 ? 11.466 3.083 -3.029 1.00 89.44 82 SER A C 1
ATOM 643 O O . SER A 1 82 ? 10.746 3.414 -2.075 1.00 89.44 82 SER A O 1
ATOM 645 N N . TRP A 1 83 ? 10.945 2.676 -4.189 1.00 90.56 83 TRP A N 1
ATOM 646 C CA . TRP A 1 83 ? 9.507 2.609 -4.418 1.00 90.56 83 TRP A CA 1
ATOM 647 C C . TRP A 1 83 ? 8.839 1.494 -3.605 1.00 90.56 83 TRP A C 1
ATOM 649 O O . TRP A 1 83 ? 7.841 1.755 -2.932 1.00 90.56 83 TRP A O 1
ATOM 659 N N . TYR A 1 84 ? 9.434 0.299 -3.538 1.00 89.06 84 TYR A N 1
ATOM 660 C CA . TYR A 1 84 ? 8.969 -0.779 -2.653 1.00 89.06 84 TYR A CA 1
ATOM 661 C C . TYR A 1 84 ? 8.912 -0.347 -1.190 1.00 89.06 84 TYR A C 1
ATOM 663 O O . TYR A 1 84 ? 7.932 -0.625 -0.495 1.00 89.06 84 TYR A O 1
ATOM 671 N N . LYS A 1 85 ? 9.930 0.373 -0.712 1.00 87.94 85 LYS A N 1
ATOM 672 C CA . LYS A 1 85 ? 9.946 0.912 0.653 1.00 87.94 85 LYS A CA 1
ATOM 673 C C . LYS A 1 85 ? 8.787 1.881 0.884 1.00 87.94 85 LYS A C 1
ATOM 675 O O . LYS A 1 85 ? 8.123 1.797 1.915 1.00 87.94 85 LYS A O 1
ATOM 680 N N . THR A 1 86 ? 8.525 2.765 -0.078 1.00 86.81 86 THR A N 1
ATOM 681 C CA . THR A 1 86 ? 7.384 3.693 -0.044 1.00 86.81 86 THR A CA 1
ATOM 682 C C . THR A 1 86 ? 6.056 2.941 0.047 1.00 86.81 86 THR A C 1
ATOM 684 O O . THR A 1 86 ? 5.256 3.220 0.939 1.00 86.81 86 THR A O 1
ATOM 687 N N . LEU A 1 87 ? 5.846 1.950 -0.823 1.00 87.25 87 LEU A N 1
ATOM 688 C CA . LEU A 1 87 ? 4.630 1.134 -0.831 1.00 87.25 87 LEU A CA 1
ATOM 689 C C . LEU A 1 87 ? 4.468 0.317 0.452 1.00 87.25 87 LEU A C 1
ATOM 691 O O . LEU A 1 87 ? 3.369 0.226 0.976 1.00 87.25 87 LEU A O 1
ATOM 695 N N . THR A 1 88 ? 5.556 -0.204 1.017 1.00 88.31 88 THR A N 1
ATOM 696 C CA . THR A 1 88 ? 5.507 -0.966 2.273 1.00 88.31 88 THR A CA 1
ATOM 697 C C . THR A 1 88 ? 5.052 -0.091 3.444 1.00 88.31 88 THR A C 1
ATOM 699 O O . THR A 1 88 ? 4.235 -0.514 4.264 1.00 88.31 88 THR A O 1
ATOM 702 N N . ILE A 1 89 ? 5.559 1.145 3.533 1.00 86.19 89 ILE A N 1
ATOM 703 C CA . ILE A 1 89 ? 5.133 2.110 4.560 1.00 86.19 89 ILE A CA 1
ATOM 704 C C . ILE A 1 89 ? 3.649 2.449 4.378 1.00 86.19 89 ILE A C 1
ATOM 706 O O . ILE A 1 89 ? 2.893 2.478 5.349 1.00 86.19 89 ILE A O 1
ATOM 710 N N . LEU A 1 90 ? 3.225 2.669 3.135 1.00 86.44 90 LEU A N 1
ATOM 711 C CA . LEU A 1 90 ? 1.832 2.935 2.799 1.00 86.44 90 LEU A CA 1
ATOM 712 C C . LEU A 1 90 ? 0.912 1.773 3.185 1.00 86.44 90 LEU A C 1
ATOM 714 O O . LEU A 1 90 ? -0.062 1.989 3.901 1.00 86.44 90 LEU A O 1
ATOM 718 N N . ASP A 1 91 ? 1.237 0.555 2.758 1.00 89.44 91 ASP A N 1
ATOM 719 C CA . ASP A 1 91 ? 0.454 -0.646 3.046 1.00 89.44 91 ASP A CA 1
ATOM 720 C C . ASP A 1 91 ? 0.344 -0.866 4.561 1.00 89.44 91 ASP A C 1
ATOM 722 O O . ASP A 1 91 ? -0.721 -1.225 5.063 1.00 89.44 91 ASP A O 1
ATOM 726 N N . THR A 1 92 ? 1.408 -0.558 5.313 1.00 91.12 92 THR A N 1
ATOM 727 C CA . THR A 1 92 ? 1.398 -0.583 6.784 1.00 91.12 92 THR A CA 1
ATOM 728 C C . THR A 1 92 ? 0.416 0.442 7.361 1.00 91.12 92 THR A C 1
ATOM 730 O O . THR A 1 92 ? -0.364 0.104 8.250 1.00 91.12 92 THR A O 1
ATOM 733 N N . ASN A 1 93 ? 0.396 1.675 6.844 1.00 89.06 93 ASN A N 1
ATOM 734 C CA . ASN A 1 93 ? -0.545 2.714 7.285 1.00 89.06 93 ASN A CA 1
ATOM 735 C C . ASN A 1 93 ? -2.001 2.344 6.976 1.00 89.06 93 ASN A C 1
ATOM 737 O O . ASN A 1 93 ? -2.872 2.483 7.837 1.00 89.06 93 ASN A O 1
ATOM 741 N N . CYS A 1 94 ? -2.264 1.842 5.768 1.00 92.00 94 CYS A N 1
ATOM 742 C CA . CYS A 1 94 ? -3.588 1.373 5.371 1.00 92.00 94 CYS A CA 1
ATOM 743 C C . CYS A 1 94 ? -4.037 0.198 6.254 1.00 92.00 94 CYS A C 1
ATOM 745 O O . CYS A 1 94 ? -5.171 0.167 6.733 1.00 92.00 94 CYS A O 1
ATOM 747 N N . LEU A 1 95 ? -3.132 -0.744 6.540 1.00 94.75 95 LEU A N 1
ATOM 748 C CA . LEU A 1 95 ? -3.414 -1.879 7.412 1.00 94.75 95 LEU A CA 1
ATOM 749 C C . LEU A 1 95 ? -3.698 -1.448 8.854 1.00 94.75 95 LEU A C 1
ATOM 751 O O . LEU A 1 95 ? -4.618 -1.992 9.456 1.00 94.75 95 LEU A O 1
ATOM 755 N N . ALA A 1 96 ? -2.963 -0.475 9.397 1.00 95.00 96 ALA A N 1
ATOM 756 C CA . ALA A 1 96 ? -3.217 0.071 10.731 1.00 95.00 96 ALA A CA 1
ATOM 757 C C . ALA A 1 96 ? -4.640 0.641 10.838 1.00 95.00 96 ALA A C 1
ATOM 759 O O . ALA A 1 96 ? -5.375 0.299 11.765 1.00 95.00 96 ALA A O 1
ATOM 760 N N . GLY A 1 97 ? -5.062 1.428 9.839 1.00 94.56 97 GLY A N 1
ATOM 761 C CA . GLY A 1 97 ? -6.431 1.937 9.741 1.00 94.56 97 GLY A CA 1
ATOM 762 C C . GLY A 1 97 ? -7.465 0.812 9.716 1.00 94.56 97 GLY A C 1
ATOM 763 O O . GLY A 1 97 ? -8.382 0.798 10.538 1.00 94.56 97 GLY A O 1
ATOM 764 N N . PHE A 1 98 ? -7.284 -0.176 8.835 1.00 95.69 98 PHE A N 1
ATOM 765 C CA . PHE A 1 98 ? -8.200 -1.312 8.749 1.00 95.69 98 PHE A CA 1
ATOM 766 C C . PHE A 1 98 ? -8.263 -2.122 10.052 1.00 95.69 98 PHE A C 1
ATOM 768 O O . PHE A 1 98 ? -9.350 -2.501 10.482 1.00 95.69 98 PHE A O 1
ATOM 775 N N . GLN A 1 99 ? -7.130 -2.369 10.717 1.00 96.81 99 GLN A N 1
ATOM 776 C CA . GLN A 1 99 ? -7.115 -3.114 11.979 1.00 96.81 99 GLN A CA 1
ATOM 777 C C . GLN A 1 99 ? -7.855 -2.377 13.093 1.00 96.81 99 GLN A C 1
ATOM 779 O O . GLN A 1 99 ? -8.561 -3.022 13.866 1.00 96.81 99 GLN A O 1
ATOM 784 N N . THR A 1 100 ? -7.780 -1.044 13.140 1.00 97.12 100 THR A N 1
ATOM 785 C CA . THR A 1 100 ? -8.627 -0.254 14.043 1.00 97.12 100 THR A CA 1
ATOM 786 C C . THR A 1 100 ? -10.109 -0.451 13.742 1.00 97.12 100 THR A C 1
ATOM 788 O O . THR A 1 100 ? -10.889 -0.715 14.657 1.00 97.12 100 THR A O 1
ATOM 791 N N . LEU A 1 101 ? -10.513 -0.388 12.473 1.00 96.31 101 LEU A N 1
ATOM 792 C CA . LEU A 1 101 ? -11.921 -0.552 12.101 1.00 96.31 101 LEU A CA 1
ATOM 793 C C . LEU A 1 101 ? -12.434 -1.973 12.365 1.00 96.31 101 LEU A C 1
ATOM 795 O O . LEU A 1 101 ? -13.513 -2.138 12.928 1.00 96.31 101 LEU A O 1
ATOM 799 N N . LYS A 1 102 ? -11.650 -3.002 12.032 1.00 96.38 102 LYS A N 1
ATOM 800 C CA . LYS A 1 102 ? -11.967 -4.409 12.313 1.00 96.38 102 LYS A CA 1
ATOM 801 C C . LYS A 1 102 ? -12.124 -4.657 13.811 1.00 96.38 102 LYS A C 1
ATOM 803 O O . LYS A 1 102 ? -13.114 -5.252 14.231 1.00 96.38 102 LYS A O 1
ATOM 808 N N . ALA A 1 103 ? -11.176 -4.177 14.613 1.00 97.19 103 ALA A N 1
ATOM 809 C CA . ALA A 1 103 ? -11.214 -4.304 16.065 1.00 97.19 103 ALA A CA 1
ATOM 810 C C . ALA A 1 103 ? -12.481 -3.674 16.667 1.00 97.19 103 ALA A C 1
ATOM 812 O O . ALA A 1 103 ? -13.087 -4.242 17.574 1.00 97.19 103 ALA A O 1
ATOM 813 N N . TYR A 1 104 ? -12.912 -2.527 16.142 1.00 97.19 104 TYR A N 1
ATOM 814 C CA . TYR A 1 104 ? -14.130 -1.869 16.601 1.00 97.19 104 TYR A CA 1
ATOM 815 C C . TYR A 1 104 ? -15.403 -2.569 16.101 1.00 97.19 104 TYR A C 1
ATOM 817 O O . TYR A 1 104 ? -16.234 -3.007 16.895 1.00 97.19 104 TYR A O 1
ATOM 825 N N . PHE A 1 105 ? -15.568 -2.694 14.781 1.00 95.31 105 PHE A N 1
ATOM 826 C CA . PHE A 1 105 ? -16.821 -3.153 14.184 1.00 95.31 105 PHE A CA 1
ATOM 827 C C . PHE A 1 105 ? -16.996 -4.668 14.248 1.00 95.31 105 PHE A C 1
ATOM 829 O O . PHE A 1 105 ? -18.088 -5.123 14.568 1.00 95.31 105 PHE A O 1
ATOM 836 N N . SER A 1 106 ? -15.959 -5.455 13.965 1.00 94.06 106 SER A N 1
ATOM 837 C CA . SER A 1 106 ? -16.060 -6.921 13.934 1.00 94.06 106 SER A CA 1
ATOM 838 C C . SER A 1 106 ? -15.820 -7.546 15.311 1.00 94.06 106 SER A C 1
ATOM 840 O O . SER A 1 106 ? -16.546 -8.453 15.705 1.00 94.06 106 SER A O 1
ATOM 842 N N . GLU A 1 107 ? -14.845 -7.039 16.073 1.00 95.19 107 GLU A N 1
ATOM 843 C CA . GLU A 1 107 ? -14.444 -7.632 17.362 1.00 95.19 107 GLU A CA 1
ATOM 844 C C . GLU A 1 107 ? -15.115 -6.969 18.580 1.00 95.19 107 GLU A C 1
ATOM 846 O O . GLU A 1 107 ? -14.948 -7.444 19.702 1.00 95.19 107 GLU A O 1
ATOM 851 N N . GLY A 1 108 ? -15.871 -5.882 18.383 1.00 94.00 108 GLY A N 1
ATOM 852 C CA . GLY A 1 108 ? -16.644 -5.219 19.440 1.00 94.00 108 GLY A CA 1
ATOM 853 C C . GLY A 1 108 ? -15.798 -4.539 20.521 1.00 94.00 108 GLY A C 1
ATOM 854 O O . GLY A 1 108 ? -16.257 -4.389 21.655 1.00 94.00 108 GLY A O 1
ATOM 855 N N . LYS A 1 109 ? -14.555 -4.153 20.210 1.00 97.06 109 LYS A N 1
ATOM 856 C CA . LYS A 1 109 ? -13.656 -3.488 21.164 1.00 97.06 109 LYS A CA 1
ATOM 857 C C . LYS A 1 109 ? -14.037 -2.021 21.385 1.00 97.06 109 LYS A C 1
ATOM 859 O O . LYS A 1 109 ? -14.639 -1.386 20.520 1.00 97.06 109 LYS A O 1
ATOM 864 N N . SER A 1 110 ? -13.632 -1.466 22.532 1.00 97.44 110 SER A N 1
ATOM 865 C CA . SER A 1 110 ? -13.732 -0.022 22.786 1.00 97.44 110 SER A CA 1
ATOM 866 C C . SER A 1 110 ? -12.847 0.776 21.826 1.00 97.44 110 SER A C 1
ATOM 868 O O . SER A 1 110 ? -11.927 0.230 21.212 1.00 97.44 110 SER A O 1
ATOM 870 N N . ASP A 1 111 ? -13.088 2.082 21.735 1.00 96.94 111 ASP A N 1
ATOM 871 C CA . ASP A 1 111 ? -12.295 3.007 20.921 1.00 96.94 111 ASP A CA 1
ATOM 872 C C . ASP A 1 111 ? -10.800 2.908 21.229 1.00 96.94 111 ASP A C 1
ATOM 874 O O . ASP A 1 111 ? -9.982 2.808 20.317 1.00 96.94 111 ASP A O 1
ATOM 878 N N . GLU A 1 112 ? -10.433 2.890 22.510 1.00 96.31 112 GLU A N 1
ATOM 879 C CA . GLU A 1 112 ? -9.039 2.830 22.949 1.00 96.31 112 GLU A CA 1
ATOM 880 C C . GLU A 1 112 ? -8.376 1.522 22.519 1.00 96.31 112 GLU A C 1
ATOM 882 O O . GLU A 1 112 ? -7.263 1.536 21.994 1.00 96.31 112 GLU A O 1
ATOM 887 N N . LEU A 1 113 ? -9.068 0.395 22.698 1.00 97.38 113 LEU A N 1
ATOM 888 C CA . LEU A 1 113 ? -8.553 -0.923 22.332 1.00 97.38 113 LEU A CA 1
ATOM 889 C C . LEU A 1 113 ? -8.489 -1.118 20.811 1.00 97.38 113 LEU A C 1
ATOM 891 O O . LEU A 1 113 ? -7.579 -1.780 20.311 1.00 97.38 113 LEU A O 1
ATOM 895 N N . ALA A 1 114 ? -9.424 -0.531 20.065 1.00 97.44 114 ALA A N 1
ATOM 896 C CA . ALA A 1 114 ? -9.411 -0.534 18.609 1.00 97.44 114 ALA A CA 1
ATOM 897 C C . ALA A 1 114 ? -8.261 0.317 18.048 1.00 97.44 114 ALA A C 1
ATOM 899 O O . ALA A 1 114 ? -7.540 -0.114 17.146 1.00 97.44 114 ALA A O 1
ATOM 900 N N . ILE A 1 115 ? -8.031 1.507 18.607 1.00 96.88 115 ILE A N 1
ATOM 901 C CA . ILE A 1 115 ? -6.890 2.344 18.217 1.00 96.88 115 ILE A CA 1
ATOM 902 C C . ILE A 1 115 ? -5.576 1.643 18.573 1.00 96.88 115 ILE A C 1
ATOM 904 O O . ILE A 1 115 ? -4.684 1.580 17.731 1.00 96.88 115 ILE A O 1
ATOM 908 N N . ALA A 1 116 ? -5.468 1.041 19.762 1.00 95.00 116 ALA A N 1
ATOM 909 C CA . ALA A 1 116 ? -4.288 0.269 20.153 1.00 95.00 116 ALA A CA 1
ATOM 910 C C . ALA A 1 116 ? -4.002 -0.898 19.189 1.00 95.00 116 ALA A C 1
ATOM 912 O O . ALA A 1 116 ? -2.843 -1.151 18.864 1.00 95.00 116 ALA A O 1
ATOM 913 N N . ALA A 1 117 ? -5.039 -1.565 18.668 1.00 96.44 117 ALA A N 1
ATOM 914 C CA . ALA A 1 117 ? -4.875 -2.600 17.647 1.00 96.44 117 ALA A CA 1
ATOM 915 C C . ALA A 1 117 ? -4.261 -2.047 16.348 1.00 96.44 117 ALA A C 1
ATOM 917 O O . ALA A 1 117 ? -3.373 -2.677 15.778 1.00 96.44 117 ALA A O 1
ATOM 918 N N . GLY A 1 118 ? -4.666 -0.854 15.904 1.00 95.44 118 GLY A N 1
ATOM 919 C CA . GLY A 1 118 ? -4.035 -0.191 14.758 1.00 95.44 118 GLY A CA 1
ATOM 920 C C . GLY A 1 118 ? -2.593 0.232 15.043 1.00 95.44 118 GLY A C 1
ATOM 921 O O . GLY A 1 118 ? -1.715 -0.024 14.225 1.00 95.44 118 GLY A O 1
ATOM 922 N N . VAL A 1 119 ? -2.321 0.798 16.226 1.00 93.88 119 VAL A N 1
ATOM 923 C CA . VAL A 1 119 ? -0.957 1.184 16.639 1.00 93.88 119 VAL A CA 1
ATOM 924 C C . VAL A 1 119 ? -0.015 -0.020 16.655 1.00 93.88 119 VAL A C 1
ATOM 926 O O . VAL A 1 119 ? 1.107 0.083 16.162 1.00 93.88 119 VAL A O 1
ATOM 929 N N . SER A 1 120 ? -0.494 -1.184 17.106 1.00 93.06 120 SER A N 1
ATOM 930 C CA . SER A 1 120 ? 0.312 -2.410 17.137 1.00 93.06 120 SER A CA 1
ATOM 931 C C . SER A 1 120 ? 0.842 -2.831 15.759 1.00 93.06 120 SER A C 1
ATOM 933 O O . SER A 1 120 ? 1.926 -3.401 15.668 1.00 93.06 120 SER A O 1
ATOM 935 N N . VAL A 1 121 ? 0.146 -2.477 14.668 1.00 94.25 121 VAL A N 1
ATOM 936 C CA . VAL A 1 121 ? 0.624 -2.719 13.295 1.00 94.25 121 VAL A CA 1
ATOM 937 C C . VAL A 1 121 ? 1.899 -1.925 13.009 1.00 94.25 121 VAL A C 1
ATOM 939 O O . VAL A 1 121 ? 2.830 -2.448 12.390 1.00 94.25 121 VAL A O 1
ATOM 942 N N . TRP A 1 122 ? 1.969 -0.672 13.464 1.00 91.56 122 TRP A N 1
ATOM 943 C CA . TRP A 1 122 ? 3.174 0.144 13.325 1.00 91.56 122 TRP A CA 1
ATOM 944 C C . TRP A 1 122 ? 4.289 -0.312 14.251 1.00 91.56 122 TRP A C 1
ATOM 946 O O . TRP A 1 122 ? 5.443 -0.313 13.827 1.00 91.56 122 TRP A O 1
ATOM 956 N N . ASP A 1 123 ? 3.969 -0.726 15.475 1.00 89.44 123 ASP A N 1
ATOM 957 C CA . ASP A 1 123 ? 4.962 -1.265 16.407 1.00 89.44 123 ASP A CA 1
ATOM 958 C C . ASP A 1 123 ? 5.623 -2.526 15.837 1.00 89.44 123 ASP A C 1
ATOM 960 O O . ASP A 1 123 ? 6.853 -2.631 15.808 1.00 89.44 123 ASP A O 1
ATOM 964 N N . ASP A 1 124 ? 4.822 -3.441 15.288 1.00 91.12 124 ASP A N 1
ATOM 965 C CA . ASP A 1 124 ? 5.307 -4.646 14.615 1.00 91.12 124 ASP A CA 1
ATOM 966 C C . ASP A 1 124 ? 6.165 -4.313 13.391 1.00 91.12 124 ASP A C 1
ATOM 968 O O . ASP A 1 124 ? 7.211 -4.933 13.170 1.00 91.12 124 ASP A O 1
ATOM 972 N N . PHE A 1 125 ? 5.752 -3.329 12.589 1.00 90.69 125 PHE A N 1
ATOM 973 C CA . PHE A 1 125 ? 6.532 -2.867 11.443 1.00 90.69 125 PHE A CA 1
ATOM 974 C C . PHE A 1 125 ? 7.869 -2.257 11.875 1.00 90.69 125 PHE A C 1
ATOM 976 O O . PHE A 1 125 ? 8.915 -2.665 11.370 1.00 90.69 125 PHE A O 1
ATOM 983 N N . ASN A 1 126 ? 7.856 -1.341 12.844 1.00 88.44 126 ASN A N 1
ATOM 984 C CA . ASN A 1 126 ? 9.046 -0.683 13.381 1.00 88.44 126 ASN A CA 1
ATOM 985 C C . ASN A 1 126 ? 10.034 -1.705 13.946 1.00 88.44 126 ASN A C 1
ATOM 987 O O . ASN A 1 126 ? 11.216 -1.676 13.593 1.00 88.44 126 ASN A O 1
ATOM 991 N N . LYS A 1 127 ? 9.541 -2.682 14.715 1.00 88.19 127 LYS A N 1
ATOM 992 C CA . LYS A 1 127 ? 10.351 -3.789 15.232 1.00 88.19 127 LYS A CA 1
ATOM 993 C C . LYS A 1 127 ? 11.021 -4.585 14.110 1.00 88.19 127 LYS A C 1
ATOM 995 O O . LYS A 1 127 ? 12.208 -4.886 14.215 1.00 88.19 127 LYS A O 1
ATOM 1000 N N . LYS A 1 128 ? 10.301 -4.896 13.025 1.00 88.12 128 LYS A N 1
ATOM 1001 C CA . LYS A 1 128 ? 10.855 -5.623 11.863 1.00 88.12 128 LYS A CA 1
ATOM 1002 C C . LYS A 1 128 ? 11.975 -4.859 11.161 1.00 88.12 128 LYS A C 1
ATOM 1004 O O . LYS A 1 128 ? 12.915 -5.485 10.685 1.00 88.12 128 LYS A O 1
ATOM 1009 N N . ILE A 1 129 ? 11.890 -3.531 11.101 1.00 85.31 129 ILE A N 1
ATOM 1010 C CA . ILE A 1 129 ? 12.897 -2.686 10.440 1.00 85.31 129 ILE A CA 1
ATOM 1011 C C . ILE A 1 129 ? 13.962 -2.137 11.401 1.00 85.31 129 ILE A C 1
ATOM 1013 O O . ILE A 1 129 ? 14.722 -1.247 11.021 1.00 85.31 129 ILE A O 1
ATOM 1017 N N . GLY A 1 130 ? 14.014 -2.634 12.642 1.00 84.56 130 GLY A N 1
ATOM 1018 C CA . GLY A 1 130 ? 14.995 -2.212 13.644 1.00 84.56 130 GLY A CA 1
ATOM 1019 C C . GLY A 1 130 ? 14.833 -0.761 14.104 1.00 84.56 130 GLY A C 1
ATOM 1020 O O . GLY A 1 130 ? 15.806 -0.139 14.525 1.00 84.56 130 GLY A O 1
ATOM 1021 N N . LYS A 1 131 ? 13.624 -0.201 14.002 1.00 81.88 131 LYS A N 1
ATOM 1022 C CA . LYS A 1 131 ? 13.290 1.136 14.499 1.00 81.88 131 LYS A CA 1
ATOM 1023 C C . LYS A 1 131 ? 12.484 1.043 15.789 1.00 81.88 131 LYS A C 1
ATOM 1025 O O . LYS A 1 131 ? 11.691 0.125 15.975 1.00 81.88 131 LYS A O 1
ATOM 1030 N N . SER A 1 132 ? 12.647 2.034 16.657 1.00 73.69 132 SER A N 1
ATOM 1031 C CA . SER A 1 132 ? 11.730 2.288 17.766 1.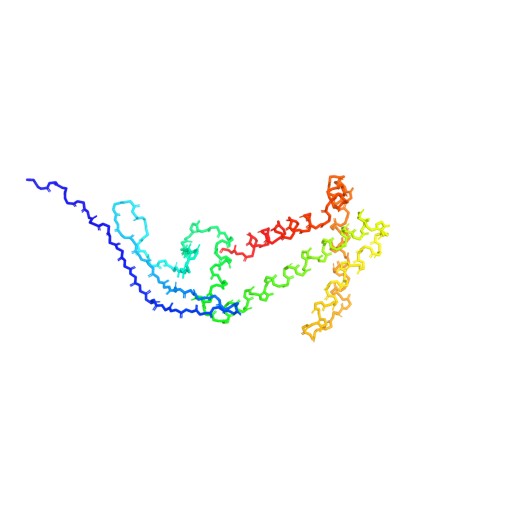00 73.69 132 SER A CA 1
ATOM 1032 C C . SER A 1 132 ? 10.818 3.454 17.405 1.00 73.69 132 SER A C 1
ATOM 1034 O O . SER A 1 132 ? 11.306 4.488 16.949 1.00 73.69 132 SER A O 1
ATOM 1036 N N . ALA A 1 133 ? 9.515 3.299 17.627 1.00 71.31 133 ALA A N 1
ATOM 1037 C CA . ALA A 1 133 ? 8.605 4.435 17.627 1.00 71.31 133 ALA A CA 1
ATOM 1038 C C . ALA A 1 133 ? 8.968 5.374 18.785 1.00 71.31 133 ALA A C 1
ATOM 1040 O O . ALA A 1 133 ? 9.188 4.918 19.909 1.00 71.31 133 ALA A O 1
ATOM 1041 N N . ASP A 1 134 ? 9.034 6.675 18.518 1.00 74.81 134 ASP A N 1
ATOM 1042 C CA . ASP A 1 134 ? 9.116 7.677 19.575 1.00 74.81 134 ASP A CA 1
ATOM 1043 C C . ASP A 1 134 ? 7.710 8.077 20.068 1.00 74.81 134 ASP A C 1
ATOM 1045 O O . ASP A 1 134 ? 6.675 7.736 19.483 1.00 74.81 134 ASP A O 1
ATOM 1049 N N . ALA A 1 135 ? 7.662 8.785 21.198 1.00 74.88 135 ALA A N 1
ATOM 1050 C CA . ALA A 1 135 ? 6.405 9.190 21.825 1.00 74.88 135 ALA A CA 1
ATOM 1051 C C . ALA A 1 135 ? 5.576 10.159 20.955 1.00 74.88 135 ALA A C 1
ATOM 1053 O O . ALA A 1 135 ? 4.350 10.209 21.081 1.00 74.88 135 ALA A O 1
ATOM 1054 N N . GLU A 1 136 ? 6.222 10.921 20.072 1.00 77.44 136 GLU A N 1
ATOM 1055 C CA . GLU A 1 136 ? 5.571 11.894 19.193 1.00 77.44 136 GLU A CA 1
ATOM 1056 C C . GLU A 1 136 ? 4.892 11.208 18.001 1.00 77.44 136 GLU A C 1
ATOM 1058 O O . GLU A 1 136 ? 3.739 11.522 17.672 1.00 77.44 136 GLU A O 1
ATOM 1063 N N . PHE A 1 137 ? 5.551 10.200 17.423 1.00 80.06 137 PHE A N 1
ATOM 1064 C CA . PHE A 1 137 ? 4.968 9.295 16.441 1.00 80.06 137 PHE A CA 1
ATOM 1065 C C . PHE A 1 137 ? 3.726 8.619 17.017 1.00 80.06 137 PHE A C 1
ATOM 1067 O O . PHE A 1 137 ? 2.659 8.720 16.418 1.00 80.06 137 PHE A O 1
ATOM 1074 N N . ASN A 1 138 ? 3.822 8.024 18.211 1.00 76.06 138 ASN A N 1
ATOM 1075 C CA . ASN A 1 138 ? 2.700 7.325 18.851 1.00 76.06 138 ASN A CA 1
ATOM 1076 C C . ASN A 1 138 ? 1.500 8.243 19.121 1.00 76.06 138 ASN A C 1
ATOM 1078 O O . ASN A 1 138 ? 0.347 7.849 18.936 1.00 76.06 138 ASN A O 1
ATOM 1082 N N . LYS A 1 139 ? 1.755 9.498 19.504 1.00 83.94 139 LYS A N 1
ATOM 1083 C CA . LYS A 1 139 ? 0.703 10.503 19.682 1.00 83.94 139 LYS A CA 1
ATOM 1084 C C . LYS A 1 139 ? 0.016 10.841 18.356 1.00 83.94 139 LYS A C 1
ATOM 1086 O O . LYS A 1 139 ? -1.212 10.875 18.292 1.00 83.94 139 LYS A O 1
ATOM 1091 N N . SER A 1 140 ? 0.789 11.071 17.299 1.00 86.31 140 SER A N 1
ATOM 1092 C CA . SER A 1 140 ? 0.263 11.397 15.965 1.00 86.31 140 SER A CA 1
ATOM 1093 C C . SER A 1 140 ? -0.518 10.227 15.358 1.00 86.31 140 SER A C 1
ATOM 1095 O O . SER A 1 140 ? -1.629 10.406 14.858 1.00 86.31 140 SER A O 1
ATOM 1097 N N . ALA A 1 141 ? 0.029 9.019 15.494 1.00 86.69 141 ALA A N 1
ATOM 1098 C CA . ALA A 1 141 ? -0.584 7.736 15.171 1.00 86.69 141 ALA A CA 1
ATOM 1099 C C . ALA A 1 141 ? -1.963 7.580 15.826 1.00 86.69 141 ALA A C 1
ATOM 1101 O O . ALA A 1 141 ? -2.954 7.308 15.144 1.00 86.69 141 ALA A O 1
ATOM 1102 N N . TYR A 1 142 ? -2.048 7.831 17.136 1.00 90.75 142 TYR A N 1
ATOM 1103 C CA . TYR A 1 142 ? -3.304 7.774 17.877 1.00 90.75 142 TYR A CA 1
ATOM 1104 C C . TYR A 1 142 ? -4.357 8.739 17.312 1.00 90.75 142 TYR A C 1
ATOM 1106 O O . TYR A 1 142 ? -5.488 8.330 17.046 1.00 90.75 142 TYR A O 1
ATOM 1114 N N . TYR A 1 143 ? -4.006 10.012 17.087 1.00 92.19 143 TYR A N 1
ATOM 1115 C CA . TYR A 1 143 ? -4.958 11.001 16.561 1.00 92.19 143 TYR A CA 1
ATOM 1116 C C . TYR A 1 143 ? -5.434 10.671 15.148 1.00 92.19 143 TYR A C 1
ATOM 1118 O O . TYR A 1 143 ? -6.617 10.841 14.842 1.00 92.19 143 TYR A O 1
ATOM 1126 N N . TYR A 1 144 ? -4.539 10.170 14.299 1.00 92.25 144 TYR A N 1
ATOM 1127 C CA . TYR A 1 144 ? -4.890 9.731 12.955 1.00 92.25 144 TYR A CA 1
ATOM 1128 C C . TYR A 1 144 ? -5.885 8.561 12.977 1.00 92.25 144 TYR A C 1
ATOM 1130 O O . TYR A 1 144 ? -6.947 8.656 12.359 1.00 92.25 144 TYR A O 1
ATOM 1138 N N . LEU A 1 145 ? -5.605 7.499 13.741 1.00 95.81 145 LEU A N 1
ATOM 1139 C CA . LEU A 1 145 ? -6.504 6.340 13.847 1.00 95.81 145 LEU A CA 1
ATOM 1140 C C . LEU A 1 145 ? -7.840 6.703 14.495 1.00 95.81 145 LEU A C 1
ATOM 1142 O O . LEU A 1 145 ? -8.886 6.217 14.068 1.00 95.81 145 LEU A O 1
ATOM 1146 N N . ARG A 1 146 ? -7.830 7.607 15.479 1.00 96.12 146 ARG A N 1
ATOM 1147 C CA . ARG A 1 146 ? -9.060 8.138 16.073 1.00 96.12 146 ARG A CA 1
ATOM 1148 C C . ARG A 1 146 ? -9.904 8.895 15.051 1.00 96.12 146 ARG A C 1
ATOM 1150 O O . ARG A 1 146 ? -11.122 8.749 15.049 1.00 96.12 146 ARG A O 1
ATOM 1157 N N . SER A 1 147 ? -9.275 9.675 14.173 1.00 94.50 147 SER A N 1
ATOM 1158 C CA . SER A 1 147 ? -9.967 10.364 13.078 1.00 94.50 147 SER A CA 1
ATOM 1159 C C . SER A 1 147 ? -10.607 9.370 12.105 1.00 94.50 147 SER A C 1
ATOM 1161 O O . SER A 1 147 ? -11.793 9.503 11.807 1.00 94.50 147 SER A O 1
ATOM 1163 N N . ILE A 1 148 ? -9.872 8.329 11.689 1.00 92.12 148 ILE A N 1
ATOM 1164 C CA . ILE A 1 148 ? -10.408 7.244 10.845 1.00 92.12 148 ILE A CA 1
ATOM 1165 C C . ILE A 1 148 ? -11.613 6.581 11.510 1.00 92.12 148 ILE A C 1
ATOM 1167 O O . ILE A 1 148 ? -12.665 6.442 10.888 1.00 92.12 148 ILE A O 1
ATOM 1171 N N . LEU A 1 149 ? -11.477 6.197 12.780 1.00 95.19 149 LEU A N 1
ATOM 1172 C CA . LEU A 1 149 ? -12.544 5.535 13.520 1.00 95.19 149 LEU A CA 1
ATOM 1173 C C . LEU A 1 149 ? -13.790 6.422 13.621 1.00 95.19 149 LEU A C 1
ATOM 1175 O O . LEU A 1 149 ? -14.897 5.952 13.375 1.00 95.19 149 LEU A O 1
ATOM 1179 N N . ASN A 1 150 ? -13.624 7.709 13.932 1.00 95.12 150 ASN A N 1
ATOM 1180 C CA . ASN A 1 150 ? -14.735 8.657 14.012 1.00 95.12 150 ASN A CA 1
ATOM 1181 C C . ASN A 1 150 ? -15.447 8.835 12.665 1.00 95.12 150 ASN A C 1
ATOM 1183 O O . ASN A 1 150 ? -16.676 8.872 12.632 1.00 95.12 150 ASN A O 1
ATOM 1187 N N . GLN A 1 151 ? -14.697 8.917 11.561 1.00 91.31 151 GLN A N 1
ATOM 1188 C CA . GLN A 1 151 ? -15.279 8.993 10.218 1.00 91.31 151 GLN A CA 1
ATOM 1189 C C . GLN A 1 151 ? -16.066 7.726 9.881 1.00 91.31 151 GLN A C 1
ATOM 1191 O O . GLN A 1 151 ? -17.196 7.816 9.409 1.00 91.31 151 GLN A O 1
ATOM 1196 N N . ALA A 1 152 ? -15.515 6.549 10.183 1.00 91.50 152 ALA A N 1
ATOM 1197 C CA . ALA A 1 152 ? -16.195 5.289 9.917 1.00 91.50 152 ALA A CA 1
ATOM 1198 C C . ALA A 1 152 ? -17.444 5.102 10.790 1.00 91.50 152 ALA A C 1
ATOM 1200 O O . ALA A 1 152 ? -18.452 4.597 10.318 1.00 91.50 152 ALA A O 1
ATOM 1201 N N . LYS A 1 153 ? -17.433 5.563 12.045 1.00 92.25 153 LYS A N 1
ATOM 1202 C CA . LYS A 1 153 ? -18.623 5.557 12.917 1.00 92.25 153 LYS A CA 1
ATOM 1203 C C . LYS A 1 153 ? -19.761 6.426 12.395 1.00 92.25 153 LYS A C 1
ATOM 1205 O O . LYS A 1 153 ? -20.919 6.122 12.662 1.00 92.25 153 LYS A O 1
ATOM 1210 N N . ALA A 1 154 ? -19.438 7.499 11.678 1.00 92.62 154 ALA A N 1
ATOM 1211 C CA . ALA A 1 154 ? -20.430 8.350 11.033 1.00 92.62 154 ALA A CA 1
ATOM 1212 C C . ALA A 1 154 ? -21.031 7.712 9.765 1.00 92.62 154 ALA A C 1
ATOM 1214 O O . ALA A 1 154 ? -22.030 8.222 9.265 1.00 92.62 154 ALA A O 1
ATOM 1215 N N . ASN A 1 155 ? -20.460 6.606 9.266 1.00 90.25 155 ASN A N 1
ATOM 1216 C CA . ASN A 1 155 ? -20.969 5.861 8.119 1.00 90.25 155 ASN A CA 1
ATOM 1217 C C . ASN A 1 155 ? -21.370 4.419 8.517 1.00 90.25 155 ASN A C 1
ATOM 1219 O O . ASN A 1 155 ? -20.511 3.538 8.611 1.00 90.25 155 ASN A O 1
ATOM 1223 N N . PRO A 1 156 ? -22.674 4.146 8.714 1.00 85.88 156 PRO A N 1
ATOM 1224 C CA . PRO A 1 156 ? -23.166 2.825 9.107 1.00 85.88 156 PRO A CA 1
ATOM 1225 C C . PRO A 1 156 ? -22.800 1.688 8.140 1.00 85.88 156 PRO A C 1
ATOM 1227 O O . PRO A 1 156 ? -22.670 0.546 8.583 1.00 85.88 156 PRO A O 1
ATOM 1230 N N . GLU A 1 157 ? -22.624 1.985 6.849 1.00 90.38 157 GLU A N 1
ATOM 1231 C CA . GLU A 1 157 ? -22.352 0.989 5.803 1.00 90.38 157 GLU A CA 1
ATOM 1232 C C . GLU A 1 157 ? -20.978 0.343 5.994 1.00 90.38 157 GLU A C 1
ATOM 1234 O O . GLU A 1 157 ? -20.875 -0.882 6.021 1.00 90.38 157 GLU A O 1
ATOM 1239 N N . ILE A 1 158 ? -19.951 1.148 6.292 1.00 87.12 158 ILE A N 1
ATOM 1240 C CA . ILE A 1 158 ? -18.582 0.666 6.548 1.00 87.12 158 ILE A CA 1
ATOM 1241 C C . ILE A 1 158 ? -18.577 -0.361 7.686 1.00 87.12 158 ILE A C 1
ATOM 1243 O O . ILE A 1 158 ? -17.935 -1.409 7.611 1.00 87.12 158 ILE A O 1
ATOM 1247 N N . GLY A 1 159 ? -19.306 -0.069 8.765 1.00 87.94 159 GLY A N 1
ATOM 1248 C CA . GLY A 1 159 ? -19.398 -0.977 9.903 1.00 87.94 159 GLY A CA 1
ATOM 1249 C C . GLY A 1 159 ? -20.130 -2.281 9.579 1.00 87.94 159 GLY A C 1
ATOM 1250 O O . GLY A 1 159 ? -19.792 -3.321 10.146 1.00 87.94 159 GLY A O 1
ATOM 1251 N N . ALA A 1 160 ? -21.123 -2.237 8.688 1.00 90.62 160 ALA A N 1
ATOM 1252 C CA . ALA A 1 160 ? -21.870 -3.411 8.249 1.00 90.62 160 ALA A CA 1
ATOM 1253 C C . ALA A 1 160 ? -21.032 -4.309 7.326 1.00 90.62 160 ALA A C 1
ATOM 1255 O O . ALA A 1 160 ? -20.972 -5.516 7.556 1.00 90.62 160 ALA A O 1
ATOM 1256 N N . GLU A 1 161 ? -20.331 -3.726 6.353 1.00 91.25 161 GLU A N 1
ATOM 1257 C CA . GLU A 1 161 ? -19.450 -4.440 5.416 1.00 91.25 161 GLU A CA 1
ATOM 1258 C C . GLU A 1 161 ? -18.325 -5.174 6.151 1.00 91.25 161 GLU A C 1
ATOM 1260 O O . GLU A 1 161 ? -18.159 -6.386 5.998 1.00 91.25 161 GLU A O 1
ATOM 1265 N N . ILE A 1 162 ? -17.628 -4.474 7.056 1.00 91.31 162 ILE A N 1
ATOM 1266 C CA . ILE A 1 162 ? -16.538 -5.058 7.852 1.00 91.31 162 ILE A CA 1
ATOM 1267 C C . ILE A 1 162 ? -17.033 -6.225 8.712 1.00 91.31 162 ILE A C 1
ATOM 1269 O O . ILE A 1 162 ? -16.296 -7.188 8.911 1.00 91.31 162 ILE A O 1
ATOM 1273 N N . LYS A 1 163 ? -18.255 -6.152 9.251 1.00 91.19 163 LYS A N 1
ATOM 1274 C CA . LYS A 1 163 ? -18.848 -7.249 10.031 1.00 91.19 163 LYS A CA 1
ATOM 1275 C C . LYS A 1 163 ? -19.224 -8.441 9.156 1.00 91.19 163 LYS A C 1
ATOM 1277 O O . LYS A 1 163 ? -19.055 -9.572 9.603 1.00 91.19 163 LYS A O 1
ATOM 1282 N N . ALA A 1 164 ? -19.762 -8.183 7.967 1.00 93.12 164 ALA A N 1
ATOM 1283 C CA . ALA A 1 164 ? -20.258 -9.212 7.064 1.00 93.12 164 ALA A CA 1
ATOM 1284 C C . ALA A 1 164 ? -19.117 -10.038 6.457 1.00 93.12 164 ALA A C 1
ATOM 1286 O O . ALA A 1 164 ? -19.168 -11.266 6.497 1.00 93.12 164 ALA A O 1
ATOM 1287 N N . ASP A 1 165 ? -18.075 -9.374 5.948 1.00 92.38 165 ASP A N 1
ATOM 1288 C CA . ASP A 1 165 ? -16.886 -10.035 5.408 1.00 92.38 165 ASP A CA 1
ATOM 1289 C C . ASP A 1 165 ? -15.618 -9.203 5.680 1.00 92.38 165 ASP A C 1
ATOM 1291 O O . ASP A 1 165 ? -15.204 -8.370 4.861 1.00 92.38 165 ASP A O 1
ATOM 1295 N N . PRO A 1 166 ? -14.947 -9.435 6.824 1.00 87.56 166 PRO A N 1
ATOM 1296 C CA . PRO A 1 166 ? -13.723 -8.724 7.163 1.00 87.56 166 PRO A CA 1
ATOM 1297 C C . PRO A 1 166 ? -12.585 -8.940 6.155 1.00 87.56 166 PRO A C 1
ATOM 1299 O O . PRO A 1 166 ? -11.693 -8.100 6.066 1.00 87.56 166 PRO A O 1
ATOM 1302 N N . ILE A 1 167 ? -12.549 -10.062 5.427 1.00 89.31 167 ILE A N 1
ATOM 1303 C CA . ILE A 1 167 ? -11.437 -10.382 4.519 1.00 89.31 167 ILE A CA 1
ATOM 1304 C C . ILE A 1 167 ? -11.628 -9.660 3.189 1.00 89.31 167 ILE A C 1
ATOM 1306 O O . ILE A 1 167 ? -10.695 -9.001 2.724 1.00 89.31 167 ILE A O 1
ATOM 1310 N N . ALA A 1 168 ? -12.820 -9.745 2.598 1.00 90.12 168 ALA A N 1
ATOM 1311 C CA . ALA A 1 168 ? -13.131 -9.015 1.371 1.00 90.12 168 ALA A CA 1
ATOM 1312 C C . ALA A 1 168 ? -12.997 -7.503 1.591 1.00 90.12 168 ALA A C 1
ATOM 1314 O O . ALA A 1 168 ? -12.266 -6.837 0.854 1.00 90.12 168 ALA A O 1
ATOM 1315 N N . THR A 1 169 ? -13.574 -6.991 2.684 1.00 89.56 169 THR A N 1
ATOM 1316 C CA . THR A 1 169 ? -13.512 -5.561 3.018 1.00 89.56 169 THR A CA 1
ATOM 1317 C C . THR A 1 169 ? -12.079 -5.096 3.275 1.00 89.56 169 THR A C 1
ATOM 1319 O O . THR A 1 169 ? -11.707 -3.991 2.890 1.00 89.56 169 THR A O 1
ATOM 1322 N N . LYS A 1 170 ? -11.222 -5.941 3.872 1.00 91.31 170 LYS A N 1
ATOM 1323 C CA . LYS A 1 170 ? -9.788 -5.642 4.007 1.00 91.31 170 LYS A CA 1
ATOM 1324 C C . LYS A 1 170 ? -9.138 -5.428 2.647 1.00 91.31 170 LYS A C 1
ATOM 1326 O O . LYS A 1 170 ? -8.408 -4.457 2.470 1.00 91.31 170 LYS A O 1
ATOM 1331 N N . ASN A 1 171 ? -9.348 -6.353 1.715 1.00 89.19 171 ASN A N 1
ATOM 1332 C CA . ASN A 1 171 ? -8.697 -6.303 0.409 1.00 89.19 171 ASN A CA 1
ATOM 1333 C C . ASN A 1 171 ? -9.123 -5.054 -0.368 1.00 89.19 171 ASN A C 1
ATOM 1335 O O . ASN A 1 171 ? -8.268 -4.357 -0.914 1.00 89.19 171 ASN A O 1
ATOM 1339 N N . GLU A 1 172 ? -10.414 -4.728 -0.340 1.00 88.75 172 GLU A N 1
ATOM 1340 C CA . GLU A 1 172 ? -10.947 -3.509 -0.947 1.00 88.75 172 GLU A CA 1
ATOM 1341 C C . GLU A 1 172 ? -10.407 -2.241 -0.273 1.00 88.75 172 GLU A C 1
ATOM 1343 O O . GLU A 1 172 ? -9.908 -1.339 -0.949 1.00 88.75 172 GLU A O 1
ATOM 1348 N N . PHE A 1 173 ? -10.419 -2.187 1.063 1.00 88.25 173 PHE A N 1
ATOM 1349 C CA . PHE A 1 173 ? -9.896 -1.050 1.819 1.00 88.25 173 PHE A CA 1
ATOM 1350 C C . PHE A 1 173 ? -8.425 -0.780 1.489 1.00 88.25 173 PHE A C 1
ATOM 1352 O O . PHE A 1 173 ? -8.036 0.365 1.247 1.00 88.25 173 PHE A O 1
ATOM 1359 N N . LEU A 1 174 ? -7.597 -1.828 1.462 1.00 88.75 174 LEU A N 1
ATOM 1360 C CA . LEU A 1 174 ? -6.176 -1.706 1.139 1.00 88.75 174 LEU A CA 1
ATOM 1361 C C . LEU A 1 174 ? -5.965 -1.249 -0.310 1.00 88.75 174 LEU A C 1
ATOM 1363 O O . LEU A 1 174 ? -5.138 -0.367 -0.543 1.00 88.75 174 LEU A O 1
ATOM 1367 N N . ALA A 1 175 ? -6.733 -1.783 -1.265 1.00 85.81 175 ALA A N 1
ATOM 1368 C CA . ALA A 1 175 ? -6.664 -1.370 -2.665 1.00 85.81 175 ALA A CA 1
ATOM 1369 C C . ALA A 1 175 ? -7.026 0.116 -2.843 1.00 85.81 175 ALA A C 1
ATOM 1371 O O . ALA A 1 175 ? -6.262 0.871 -3.451 1.00 85.81 175 ALA A O 1
ATOM 1372 N N . ASN A 1 176 ? -8.131 0.562 -2.238 1.00 85.94 176 ASN A N 1
ATOM 1373 C CA . ASN A 1 176 ? -8.591 1.952 -2.307 1.00 85.94 176 ASN A CA 1
ATOM 1374 C C . ASN A 1 176 ? -7.620 2.916 -1.611 1.00 85.94 176 ASN A C 1
ATOM 1376 O O . ASN A 1 176 ? -7.269 3.963 -2.159 1.00 85.94 176 ASN A O 1
ATOM 1380 N N . CYS A 1 177 ? -7.125 2.549 -0.426 1.00 86.44 177 CYS A N 1
ATOM 1381 C CA . CYS A 1 177 ? -6.135 3.340 0.304 1.00 86.44 177 CYS A CA 1
ATOM 1382 C C . CYS A 1 177 ? -4.838 3.508 -0.503 1.00 86.44 177 CYS A C 1
ATOM 1384 O O . CYS A 1 177 ? -4.302 4.618 -0.608 1.00 86.44 177 CYS A O 1
ATOM 1386 N N . ARG A 1 178 ? -4.374 2.428 -1.145 1.00 83.94 178 ARG A N 1
ATOM 1387 C CA . ARG A 1 178 ? -3.188 2.453 -2.002 1.00 83.94 178 ARG A CA 1
ATOM 1388 C C . ARG A 1 178 ? -3.383 3.338 -3.232 1.00 83.94 178 ARG A C 1
ATOM 1390 O O . ARG A 1 178 ? -2.504 4.148 -3.528 1.00 83.94 178 ARG A O 1
ATOM 1397 N N . ALA A 1 179 ? -4.532 3.241 -3.900 1.00 82.88 179 ALA A N 1
ATOM 1398 C CA . ALA A 1 179 ? -4.854 4.062 -5.066 1.00 82.88 179 ALA A CA 1
ATOM 1399 C C . ALA A 1 179 ? -4.853 5.565 -4.734 1.00 82.88 179 ALA A C 1
ATOM 1401 O O . ALA A 1 179 ? -4.185 6.342 -5.414 1.00 82.88 179 ALA A O 1
ATOM 1402 N N . ILE A 1 180 ? -5.507 5.978 -3.639 1.00 80.31 180 ILE A N 1
ATOM 1403 C CA . ILE A 1 180 ? -5.550 7.390 -3.206 1.00 80.31 180 ILE A CA 1
ATOM 1404 C C . ILE A 1 180 ? -4.144 7.944 -2.953 1.00 80.31 180 ILE A C 1
ATOM 1406 O O . ILE A 1 180 ? -3.861 9.108 -3.251 1.00 80.31 180 ILE A O 1
ATOM 1410 N N . PHE A 1 181 ? -3.253 7.142 -2.374 1.00 74.19 181 PHE A N 1
ATOM 1411 C CA . PHE A 1 181 ? -1.891 7.588 -2.116 1.00 74.19 181 PHE A CA 1
ATOM 1412 C C . PHE A 1 181 ? -1.060 7.668 -3.390 1.00 74.19 181 PHE A C 1
ATOM 1414 O O . PHE A 1 181 ? -0.367 8.665 -3.577 1.00 74.19 181 PHE A O 1
ATOM 1421 N N . ILE A 1 182 ? -1.135 6.667 -4.270 1.00 78.44 182 ILE A N 1
ATOM 1422 C CA . ILE A 1 182 ? -0.455 6.707 -5.572 1.00 78.44 182 ILE A CA 1
ATOM 1423 C C . ILE A 1 182 ? -0.885 7.961 -6.345 1.00 78.44 182 ILE A C 1
ATOM 1425 O O . ILE A 1 182 ? -0.031 8.689 -6.859 1.00 78.44 182 ILE A O 1
ATOM 1429 N N . GLU A 1 183 ? -2.180 8.280 -6.311 1.00 77.94 183 GLU A N 1
ATOM 1430 C CA . GLU A 1 183 ? -2.738 9.495 -6.902 1.00 77.94 183 GLU A CA 1
ATOM 1431 C C . GLU A 1 183 ? -2.142 10.791 -6.330 1.00 77.94 183 GLU A C 1
ATOM 1433 O O . GLU A 1 183 ? -1.975 11.774 -7.049 1.00 77.94 183 GLU A O 1
ATOM 1438 N N . LYS A 1 184 ? -1.773 10.819 -5.047 1.00 75.56 184 LYS A N 1
ATOM 1439 C CA . LYS A 1 184 ? -1.184 12.006 -4.397 1.00 75.56 184 LYS A CA 1
ATOM 1440 C C . LYS A 1 184 ? 0.343 12.061 -4.479 1.00 75.56 184 LYS A C 1
ATOM 1442 O O . LYS A 1 184 ? 0.908 13.153 -4.479 1.00 75.56 184 LYS A O 1
ATOM 1447 N N . ALA A 1 185 ? 1.009 10.911 -4.507 1.00 69.94 185 ALA A N 1
ATOM 1448 C CA . ALA A 1 185 ? 2.462 10.793 -4.393 1.00 69.94 185 ALA A CA 1
ATOM 1449 C C . ALA A 1 185 ? 3.187 10.910 -5.738 1.00 69.94 185 ALA A C 1
ATOM 1451 O O . ALA A 1 185 ? 4.341 11.341 -5.779 1.00 69.94 185 ALA A O 1
ATOM 1452 N N . ILE A 1 186 ? 2.533 10.530 -6.836 1.00 68.00 186 ILE A N 1
ATOM 1453 C CA . ILE A 1 186 ? 3.097 10.641 -8.182 1.00 68.00 186 ILE A CA 1
ATOM 1454 C C . ILE A 1 186 ? 2.621 11.960 -8.797 1.00 68.00 186 ILE A C 1
ATOM 1456 O O . ILE A 1 186 ? 1.418 12.209 -8.908 1.00 68.00 186 ILE A O 1
ATOM 1460 N N . LYS A 1 187 ? 3.581 12.822 -9.139 1.00 61.66 187 LYS A N 1
ATOM 1461 C CA . LYS A 1 187 ? 3.358 14.054 -9.902 1.00 61.66 187 LYS A CA 1
ATOM 1462 C C . LYS A 1 187 ? 3.455 13.765 -11.391 1.00 61.66 187 LYS A C 1
ATOM 1464 O O . LYS A 1 187 ? 4.333 12.956 -11.764 1.00 61.66 187 LYS A O 1
#

Radius of gyration: 22.76 Å; chains: 1; bounding box: 42×28×82 Å

pLDDT: mean 84.98, std 12.17, range [35.09, 97.44]

Secondary structure (DSSP, 8-state):
-----PPP-EEEEEEEEEEE-TTS-EEEEEEEEEESTT----S-EEEEEETTEEEE--TT--HHHHHHHHTTSTT-HHHHHHHHHHHHHHHHHHHHHHHHHHHHHTT---HHHHHHHHHHHHHHHHHHTT-PPPHHHHHHHHHHHHHHHHHHHT-HHHHHHHHH-HHHHHHHHHHHHHHHHHHHH--

Sequence (187 aa):
MREGMQNPKTVEYRSITEVTNSTGETFVCGKVRITGENSQEADFIPFAYTQHKTIYVSSDLSKNEKSEYRLTGCEGKESEASWYKTLTILDTNCLA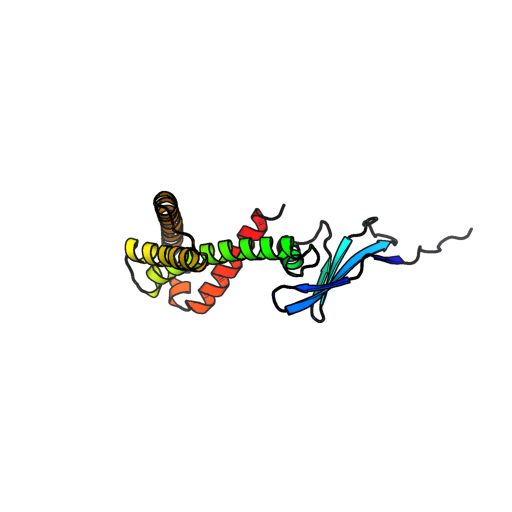GFQTLKAYFSEGKSDELAIAAGVSVWDDFNKKIGKSADAEFNKSAYYYLRSILNQAKANPEIGAEIKADPIATKNEFLANCRAIFIEKAIK